Protein AF-A0AAD6K4D1-F1 (afdb_monomer_lite)

Organism: NCBI:txid889485

pLDDT: mean 75.03, std 28.06, range [21.56, 98.5]

Radius of gyration: 18.81 Å; chains: 1; bounding box: 53×39×43 Å

InterPro domains:
  IPR026057 Trichome birefringence-like, C-terminal domain [PF13839] (59-188)
  IPR029962 Trichome birefringence-like family [PTHR32285] (61-186)

Foldseek 3Di:
DDDDPDDPPPPPPDDDDDDDDDDDDDDDQDDDPDPGDPDPCPPVNDPVVVVVVSVVVVVVLVVLLVVLLVVLVVCLVPDDLVVDAAEDEADQDFFQACVQQPPRVDGLPPDAAFADDQATNNGFDPSRVSVVVSCVVRPDDYHYLHCGRVNSRPSNFACQPVDPDPGGGRRDGDPVGDVVVSVVSVVVVVVD

Secondary structure (DSSP, 8-state):
------SS-TTS--S-------------S--TTS---PPPPPTT--HHHHHHHHHHHHHHHHHHHHHHHHHHHHHHHH--TTT--EEEE------S-GGGGT-TT--STT--SPPSSS--TT-S-HHHHHHHHHHHH-SS-EEEE--HHHHHT-TTSS-BTTSSSSS-B-SS--SSSHHHHHHHHHHHHHH-

Sequence (192 aa):
MQSMKYLQNLFQVANNYCVAELREWTCSSSIPGTGGFTPDNPKDGTTSGMEQHCTKIWTDYMHSTKGLTTWGRWVDQNIDPSKTKVFFQGISPTHYQGKDWNQPKKSCSGEAVPLSGSTYPAGAPPAAAVVNQVLSSIKKPVYLLDITTLSQLRKDAHPSTYSDASGTDCSHWCLPGLPDTWNQLLYAALIM

Structure (mmCIF, N/CA/C/O backbone):
data_AF-A0AAD6K4D1-F1
#
_entry.id   AF-A0AAD6K4D1-F1
#
loop_
_atom_site.group_PDB
_atom_site.id
_atom_site.type_symbol
_atom_site.label_atom_id
_atom_site.label_alt_id
_atom_site.label_comp_id
_atom_site.label_asym_id
_atom_site.label_entity_id
_atom_site.label_seq_id
_atom_site.pdbx_PDB_ins_code
_atom_site.Cartn_x
_atom_site.Cartn_y
_atom_site.Cartn_z
_atom_site.occupancy
_atom_site.B_iso_or_equiv
_atom_site.auth_seq_id
_atom_site.auth_comp_id
_atom_site.auth_asym_id
_atom_site.auth_atom_id
_atom_site.pdbx_PDB_model_num
ATOM 1 N N . MET A 1 1 ? -22.111 10.141 -16.744 1.00 28.47 1 MET A N 1
ATOM 2 C CA . MET A 1 1 ? -21.850 9.207 -15.626 1.00 28.47 1 MET A CA 1
ATOM 3 C C . MET A 1 1 ? -20.457 9.504 -15.109 1.00 28.47 1 MET A C 1
ATOM 5 O O . MET A 1 1 ? -19.489 9.179 -15.776 1.00 28.47 1 MET A O 1
ATOM 9 N N . GLN A 1 2 ? -20.360 10.257 -14.018 1.00 26.62 2 GLN A N 1
ATOM 10 C CA . GLN A 1 2 ? -19.113 10.858 -13.553 1.00 26.62 2 GLN A CA 1
ATOM 11 C C . GLN A 1 2 ? -19.158 10.868 -12.025 1.00 26.62 2 GLN A C 1
ATOM 13 O O . GLN A 1 2 ? -19.612 11.831 -11.424 1.00 26.62 2 GLN A O 1
ATOM 18 N N . SER A 1 3 ? -18.789 9.754 -11.395 1.00 22.50 3 SER A N 1
ATOM 19 C CA . SER A 1 3 ? -18.676 9.671 -9.935 1.00 22.50 3 SER A CA 1
ATOM 20 C C . SER A 1 3 ? -17.949 8.391 -9.527 1.00 22.50 3 SER A C 1
ATOM 22 O O . SER A 1 3 ? -18.576 7.351 -9.371 1.00 22.50 3 SER A O 1
ATOM 24 N N . MET A 1 4 ? -16.624 8.477 -9.403 1.00 22.97 4 MET A N 1
ATOM 25 C CA . MET A 1 4 ? -15.778 7.708 -8.473 1.00 22.97 4 MET A CA 1
ATOM 26 C C . MET A 1 4 ? -14.330 8.201 -8.652 1.00 22.97 4 MET A C 1
ATOM 28 O O . MET A 1 4 ? -13.481 7.532 -9.223 1.00 22.97 4 MET A O 1
ATOM 32 N N . LYS A 1 5 ? -14.067 9.446 -8.227 1.00 26.30 5 LYS A N 1
ATOM 33 C CA . LYS A 1 5 ? -12.713 10.039 -8.146 1.00 26.30 5 LYS A CA 1
ATOM 34 C C . LYS A 1 5 ? -12.172 10.100 -6.708 1.00 26.30 5 LYS A C 1
ATOM 36 O O . LYS A 1 5 ? -11.189 10.779 -6.450 1.00 26.30 5 LYS A O 1
ATOM 41 N N . TYR A 1 6 ? -12.787 9.405 -5.757 1.00 27.20 6 TYR A N 1
ATOM 42 C CA . TYR A 1 6 ? -12.405 9.497 -4.350 1.00 27.20 6 TYR A CA 1
ATOM 43 C C . TYR A 1 6 ? -12.226 8.110 -3.760 1.00 27.20 6 TYR A C 1
ATOM 45 O O . TYR A 1 6 ? -13.221 7.463 -3.464 1.00 27.20 6 TYR A O 1
ATOM 53 N N . LEU A 1 7 ? -10.964 7.683 -3.633 1.00 26.39 7 LEU A N 1
ATOM 54 C CA . LEU A 1 7 ? -10.435 6.810 -2.567 1.00 26.39 7 LEU A CA 1
ATOM 55 C C . LEU A 1 7 ? -8.914 6.557 -2.736 1.00 26.39 7 LEU A C 1
ATOM 57 O O . LEU A 1 7 ? -8.425 5.462 -2.502 1.00 26.39 7 LEU A O 1
ATOM 61 N N . GLN A 1 8 ? -8.136 7.578 -3.125 1.00 26.61 8 GLN A N 1
ATOM 62 C CA . GLN A 1 8 ? -6.659 7.539 -3.056 1.00 26.61 8 GLN A CA 1
ATOM 63 C C . GLN A 1 8 ? -6.053 8.582 -2.094 1.00 26.61 8 GLN A C 1
ATOM 65 O O . GLN A 1 8 ? -4.844 8.611 -1.908 1.00 26.61 8 GLN A O 1
ATOM 70 N N . ASN A 1 9 ? -6.876 9.375 -1.392 1.00 25.00 9 ASN A N 1
ATOM 71 C CA . ASN A 1 9 ? -6.413 10.506 -0.567 1.00 25.00 9 ASN A CA 1
ATOM 72 C C . ASN A 1 9 ? -6.548 10.324 0.957 1.00 25.00 9 ASN A C 1
ATOM 74 O O . ASN A 1 9 ? -6.591 11.313 1.683 1.00 25.00 9 ASN A O 1
ATOM 78 N N . LEU A 1 10 ? -6.585 9.100 1.495 1.00 27.72 10 LEU A N 1
ATOM 79 C CA . LEU A 1 10 ? -6.705 8.923 2.956 1.00 27.72 10 LEU A CA 1
ATOM 80 C C . LEU A 1 10 ? -5.414 9.176 3.762 1.00 27.72 10 LEU A C 1
ATOM 82 O O . LEU A 1 10 ? -5.440 9.081 4.983 1.00 27.72 10 LEU A O 1
ATOM 86 N N . PHE A 1 11 ? -4.331 9.619 3.117 1.00 26.44 11 PHE A N 1
ATOM 87 C CA . PHE A 1 11 ? -3.218 10.314 3.779 1.00 26.44 11 PHE A CA 1
ATOM 88 C C . PHE A 1 11 ? -2.796 11.566 3.003 1.00 26.44 11 PHE A C 1
ATOM 90 O O . PHE A 1 11 ? -1.615 11.837 2.801 1.00 26.44 11 PHE A O 1
ATOM 97 N N . GLN A 1 12 ? -3.763 12.383 2.584 1.00 22.53 12 GLN A N 1
ATOM 98 C CA . GLN A 1 12 ? -3.455 13.794 2.396 1.00 22.53 12 GLN A CA 1
ATOM 99 C C . GLN A 1 12 ? -3.344 14.398 3.796 1.00 22.53 12 GLN A C 1
ATOM 101 O O . GLN A 1 12 ? -4.339 14.527 4.507 1.00 22.53 12 GLN A O 1
ATOM 106 N N . VAL A 1 13 ? -2.099 14.642 4.207 1.00 27.45 13 VAL A N 1
ATOM 107 C CA . VAL A 1 13 ? -1.687 15.411 5.385 1.00 27.45 13 VAL A CA 1
ATOM 108 C C . VAL A 1 13 ? -2.776 16.412 5.757 1.00 27.45 13 VAL A C 1
ATOM 110 O O . VAL A 1 13 ? -3.058 17.345 5.006 1.00 27.45 13 VAL A O 1
ATOM 113 N N . ALA A 1 14 ? -3.419 16.172 6.901 1.00 23.28 14 ALA A N 1
ATOM 114 C CA . ALA A 1 14 ? -4.337 17.123 7.495 1.00 23.28 14 ALA A CA 1
ATOM 115 C C . ALA A 1 14 ? -3.641 18.489 7.551 1.00 23.28 14 ALA A C 1
ATOM 117 O O . ALA A 1 14 ? -2.532 18.613 8.073 1.00 23.28 14 ALA A O 1
ATOM 118 N N . ASN A 1 15 ? -4.289 19.472 6.933 1.00 25.55 15 ASN A N 1
ATOM 119 C CA . ASN A 1 15 ? -3.831 20.840 6.764 1.00 25.55 15 ASN A CA 1
ATOM 120 C C . ASN A 1 15 ? -3.090 21.410 7.988 1.00 25.55 15 ASN A C 1
ATOM 122 O O . ASN A 1 15 ? -3.619 21.443 9.096 1.00 25.55 15 ASN A O 1
ATOM 126 N N . ASN A 1 16 ? -1.912 21.965 7.696 1.00 27.44 16 ASN A N 1
ATOM 127 C CA . ASN A 1 16 ? -1.361 23.198 8.258 1.00 27.44 16 ASN A CA 1
ATOM 128 C C . ASN A 1 16 ? -1.251 23.321 9.781 1.00 27.44 16 ASN A C 1
ATOM 130 O O . ASN A 1 16 ? -1.962 24.142 10.331 1.00 27.44 16 ASN A O 1
ATOM 134 N N . TYR A 1 17 ? -0.271 22.664 10.417 1.00 22.41 17 TYR A N 1
ATOM 135 C CA . TYR A 1 17 ? 0.493 23.251 11.538 1.00 22.41 17 TYR A CA 1
ATOM 136 C C . TYR A 1 17 ? 1.891 22.606 11.630 1.00 22.41 17 TYR A C 1
ATOM 138 O O . TYR A 1 17 ? 2.093 21.601 12.310 1.00 22.41 17 TYR A O 1
ATOM 146 N N . CYS A 1 18 ? 2.878 23.19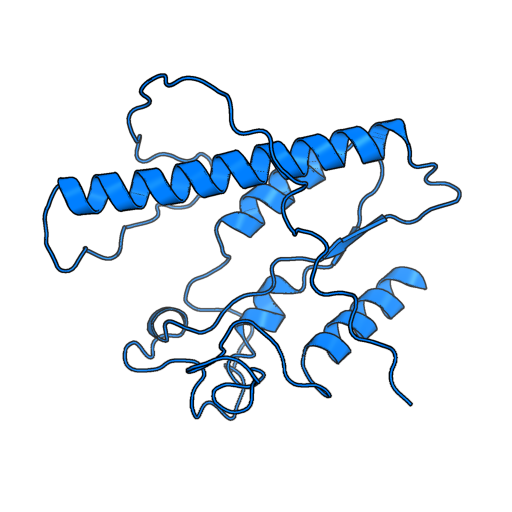3 10.945 1.00 21.56 18 CYS A N 1
ATOM 147 C CA . CYS A 1 18 ? 4.294 22.972 11.243 1.00 21.56 18 CYS A CA 1
ATOM 148 C C . CYS A 1 18 ? 4.702 23.895 12.391 1.00 21.56 18 CYS A C 1
ATOM 150 O O . CYS A 1 18 ? 4.937 25.069 12.137 1.00 21.56 18 CYS A O 1
ATOM 152 N N . VAL A 1 19 ? 4.831 23.376 13.615 1.00 24.14 19 VAL A N 1
ATOM 153 C CA . VAL A 1 19 ? 5.788 23.903 14.604 1.00 24.14 19 VAL A CA 1
ATOM 154 C C . VAL A 1 19 ? 6.231 22.755 15.515 1.00 24.14 19 VAL A C 1
ATOM 156 O O . VAL A 1 19 ? 5.431 22.217 16.278 1.00 24.14 19 VAL A O 1
ATOM 159 N N . ALA A 1 20 ? 7.505 22.377 15.441 1.00 22.73 20 ALA A N 1
ATOM 160 C CA . ALA A 1 20 ? 8.238 21.790 16.560 1.00 22.73 20 ALA A CA 1
ATOM 161 C C . ALA A 1 20 ? 9.737 22.030 16.332 1.00 22.73 20 ALA A C 1
ATOM 163 O O . ALA A 1 20 ? 10.296 21.584 15.331 1.00 22.73 20 ALA A O 1
ATOM 164 N N . GLU A 1 21 ? 10.332 22.797 17.244 1.00 23.91 21 GLU A N 1
ATOM 165 C CA . GLU A 1 21 ? 11.735 23.204 17.286 1.00 23.91 21 GLU A CA 1
ATOM 166 C C . GLU A 1 21 ? 12.723 22.031 17.284 1.00 23.91 21 GLU A C 1
ATOM 168 O O . GLU A 1 21 ? 12.472 20.946 17.812 1.00 23.91 21 GLU A O 1
ATOM 173 N N . LEU A 1 22 ? 13.884 22.327 16.703 1.00 27.34 22 LEU A N 1
ATOM 174 C CA . LEU A 1 22 ? 15.073 21.498 16.568 1.00 27.34 22 LEU A CA 1
ATOM 175 C C . LEU A 1 22 ? 15.597 20.992 17.922 1.00 27.34 22 LEU A C 1
ATOM 177 O O . LEU A 1 22 ? 15.857 21.778 18.832 1.00 27.34 22 LEU A O 1
ATOM 181 N N . ARG A 1 23 ? 15.899 19.693 18.002 1.00 26.42 23 ARG A N 1
ATOM 182 C CA . ARG A 1 23 ? 17.070 19.205 18.744 1.00 26.42 23 ARG A CA 1
ATOM 183 C C . ARG A 1 23 ? 17.814 18.205 17.872 1.00 26.42 23 ARG A C 1
ATOM 185 O O . ARG A 1 23 ? 17.196 17.333 17.270 1.00 26.42 23 ARG A O 1
ATOM 192 N N . GLU A 1 24 ? 19.120 18.403 17.777 1.00 24.09 24 GLU A N 1
ATOM 193 C CA . GLU A 1 24 ? 20.071 17.588 17.028 1.00 24.09 24 GLU A CA 1
ATOM 194 C C . GLU A 1 24 ? 20.023 16.131 17.512 1.00 24.09 24 GLU A C 1
ATOM 196 O O . GLU A 1 24 ? 20.176 15.863 18.704 1.00 24.09 24 GLU A O 1
ATOM 201 N N . TRP A 1 25 ? 19.817 15.187 16.592 1.00 31.72 25 TRP A N 1
ATOM 202 C CA . TRP A 1 25 ? 19.999 13.756 16.839 1.00 31.72 25 TRP A CA 1
ATOM 203 C C . TRP A 1 25 ? 20.979 13.215 15.802 1.00 31.72 25 TRP A C 1
ATOM 205 O O . TRP A 1 25 ? 20.778 13.380 14.600 1.00 31.72 25 TRP A O 1
ATOM 215 N N . THR A 1 26 ? 22.054 12.582 16.267 1.00 24.33 26 THR A N 1
ATOM 216 C CA . THR A 1 26 ? 23.031 11.912 15.408 1.00 24.33 26 THR A CA 1
ATOM 217 C C . THR A 1 26 ? 22.437 10.618 14.851 1.00 24.33 26 THR A C 1
ATOM 219 O O . THR A 1 26 ? 21.775 9.852 15.553 1.00 24.33 26 THR A O 1
ATOM 222 N N . CYS A 1 27 ? 22.663 10.370 13.560 1.00 33.00 27 CYS A N 1
ATOM 223 C CA . CYS A 1 27 ? 22.236 9.146 12.895 1.00 33.00 27 CYS A CA 1
ATOM 224 C C . CYS A 1 27 ? 23.090 7.972 13.405 1.00 33.00 27 CYS A C 1
ATOM 226 O O . CYS A 1 27 ? 24.249 7.828 13.023 1.00 33.00 27 CYS A O 1
ATOM 228 N N . SER A 1 28 ? 22.542 7.155 14.306 1.00 31.91 28 SER A N 1
ATOM 229 C CA . SER A 1 28 ? 23.147 5.877 14.691 1.00 31.91 28 SER A CA 1
ATOM 230 C C . SER A 1 28 ? 22.690 4.792 13.718 1.00 31.91 28 SER A C 1
ATOM 232 O O . SER A 1 28 ? 21.503 4.685 13.412 1.00 31.91 28 SER A O 1
ATOM 234 N N . SER A 1 29 ? 23.625 3.959 13.264 1.00 31.62 29 SER A N 1
ATOM 235 C CA . SER A 1 29 ? 23.470 2.844 12.313 1.00 31.62 29 SER A CA 1
ATOM 236 C C . SER A 1 29 ? 22.597 1.676 12.810 1.00 31.62 29 SER A C 1
ATOM 238 O O . SER A 1 29 ? 22.707 0.553 12.325 1.00 31.62 29 SER A O 1
ATOM 240 N N . SER A 1 30 ? 21.725 1.912 13.786 1.00 30.98 30 SER A N 1
ATOM 241 C CA . SER A 1 30 ? 20.937 0.880 14.452 1.00 30.98 30 SER A CA 1
ATOM 242 C C . SER A 1 30 ? 19.500 1.350 14.675 1.00 30.98 30 SER A C 1
ATOM 244 O O . SER A 1 30 ? 19.123 1.789 15.758 1.00 30.98 30 SER A O 1
ATOM 246 N N . ILE A 1 31 ? 18.667 1.222 13.637 1.00 39.16 31 ILE A N 1
ATOM 247 C CA . ILE A 1 31 ? 17.217 1.119 13.835 1.00 39.16 31 ILE A CA 1
ATOM 248 C C . ILE A 1 31 ? 16.962 -0.291 14.402 1.00 39.16 31 ILE A C 1
ATOM 250 O O . ILE A 1 31 ? 17.312 -1.275 13.741 1.00 39.16 31 ILE A O 1
ATOM 254 N N . PRO A 1 32 ? 16.395 -0.442 15.613 1.00 30.12 32 PRO A N 1
ATOM 255 C CA . PRO A 1 32 ? 16.120 -1.761 16.172 1.00 30.12 32 PRO A CA 1
ATOM 256 C C . PRO A 1 32 ? 15.124 -2.510 15.275 1.00 30.12 32 PRO A C 1
ATOM 258 O O . PRO A 1 32 ? 14.004 -2.050 15.074 1.00 30.12 32 PRO A O 1
ATOM 261 N N . GLY A 1 33 ? 15.530 -3.661 14.731 1.00 39.66 33 GLY A N 1
ATOM 262 C CA . GLY A 1 33 ? 14.655 -4.556 13.962 1.00 39.66 33 GLY A CA 1
ATOM 263 C C . GLY A 1 33 ? 14.786 -4.490 12.436 1.00 39.66 33 GLY A C 1
ATOM 264 O O . GLY A 1 33 ? 14.209 -5.336 11.758 1.00 39.66 33 GLY A O 1
ATOM 265 N N . THR A 1 34 ? 15.576 -3.570 11.876 1.00 37.69 34 THR A N 1
ATOM 266 C CA . THR A 1 34 ? 15.949 -3.631 10.454 1.00 37.69 34 THR A CA 1
ATOM 267 C C . THR A 1 34 ? 17.302 -4.321 10.336 1.00 37.69 34 THR A C 1
ATOM 269 O O . THR A 1 34 ? 18.312 -3.764 10.770 1.00 37.69 34 THR A O 1
ATOM 272 N N . GLY A 1 35 ? 17.342 -5.533 9.769 1.00 32.53 35 GLY A N 1
ATOM 273 C CA . GLY A 1 35 ? 18.597 -6.105 9.274 1.00 32.53 35 GLY A CA 1
ATOM 274 C C . GLY A 1 35 ? 19.312 -5.044 8.436 1.00 32.53 35 GLY A C 1
ATOM 275 O O . GLY A 1 35 ? 18.660 -4.369 7.644 1.00 32.53 35 GLY A O 1
ATOM 276 N N . GLY A 1 36 ? 20.596 -4.823 8.728 1.00 28.53 36 GLY A N 1
ATOM 277 C CA . GLY A 1 36 ? 21.341 -3.626 8.339 1.00 28.53 36 GLY A CA 1
ATOM 278 C C . GLY A 1 36 ? 21.020 -3.132 6.930 1.00 28.53 36 GLY A C 1
ATOM 279 O O . GLY A 1 36 ? 21.320 -3.804 5.947 1.00 28.53 36 GLY A O 1
ATOM 280 N N . PHE A 1 37 ? 20.435 -1.937 6.844 1.00 36.53 37 PHE A N 1
ATOM 281 C CA . PHE A 1 37 ? 20.397 -1.182 5.601 1.00 36.53 37 PHE A CA 1
ATOM 282 C C . PHE A 1 37 ? 21.836 -0.786 5.274 1.00 36.53 37 PHE A C 1
ATOM 284 O O . PHE A 1 37 ? 22.363 0.174 5.832 1.00 36.53 37 PHE A O 1
ATOM 291 N N . THR A 1 38 ? 22.498 -1.540 4.399 1.00 31.88 38 THR A N 1
ATOM 292 C CA . THR A 1 38 ? 23.686 -1.041 3.707 1.00 31.88 38 THR A CA 1
ATOM 293 C C . THR A 1 38 ? 23.212 0.034 2.733 1.00 31.88 38 THR A C 1
ATOM 295 O O . THR A 1 38 ? 22.423 -0.292 1.841 1.00 31.88 38 THR A O 1
ATOM 298 N N . PRO A 1 39 ? 23.621 1.304 2.885 1.00 38.78 39 PRO A N 1
ATOM 299 C CA . PRO A 1 39 ? 23.268 2.328 1.918 1.00 38.78 39 PRO A CA 1
ATOM 300 C C . PRO A 1 39 ? 23.850 1.942 0.556 1.00 38.78 39 PRO A C 1
ATOM 302 O O . PRO A 1 39 ? 25.040 1.631 0.460 1.00 38.78 39 PRO A O 1
ATOM 305 N N . ASP A 1 40 ? 23.032 1.984 -0.497 1.00 42.47 40 ASP A N 1
ATOM 306 C CA . ASP A 1 40 ? 23.556 2.121 -1.854 1.00 42.47 40 ASP A CA 1
ATOM 307 C C . ASP A 1 40 ? 24.506 3.321 -1.847 1.00 42.47 40 ASP A C 1
ATOM 309 O O . ASP A 1 40 ? 24.101 4.433 -1.497 1.00 42.47 40 ASP A O 1
ATOM 313 N N . ASN A 1 41 ? 25.769 3.082 -2.192 1.00 37.16 41 ASN A N 1
ATOM 314 C CA . ASN A 1 41 ? 26.814 4.096 -2.179 1.00 37.16 41 ASN A CA 1
ATOM 315 C C . ASN A 1 41 ? 26.351 5.308 -3.022 1.00 37.16 41 ASN A C 1
ATOM 317 O O . ASN A 1 41 ? 26.104 5.139 -4.225 1.00 37.16 41 ASN A O 1
ATOM 321 N N . PRO A 1 42 ? 26.175 6.510 -2.436 1.00 41.84 42 PRO A N 1
ATOM 322 C CA . PRO A 1 42 ? 25.768 7.687 -3.191 1.00 41.84 42 PRO A CA 1
ATOM 323 C C . PRO A 1 42 ? 26.795 7.967 -4.287 1.00 41.84 42 PRO A C 1
ATOM 325 O O . PRO A 1 42 ? 28.000 7.863 -4.060 1.00 41.84 42 PRO A O 1
ATOM 328 N N . LYS A 1 43 ? 26.334 8.353 -5.481 1.00 44.62 43 LYS A N 1
ATOM 329 C CA . LYS A 1 43 ? 27.206 8.642 -6.635 1.00 44.62 43 LYS A CA 1
ATOM 330 C C . LYS A 1 43 ? 28.212 9.783 -6.395 1.00 44.62 43 LYS A C 1
ATOM 332 O O . LYS A 1 43 ? 29.062 9.995 -7.254 1.00 44.62 43 LYS A O 1
ATOM 337 N N . ASP A 1 44 ? 28.119 10.503 -5.276 1.00 43.47 44 ASP A N 1
ATOM 338 C CA . ASP A 1 44 ? 29.017 11.603 -4.917 1.00 43.47 44 ASP A CA 1
ATOM 339 C C . ASP A 1 44 ? 30.086 11.248 -3.865 1.00 43.47 44 ASP A C 1
ATOM 341 O O . ASP A 1 44 ? 31.045 12.001 -3.725 1.00 43.47 44 ASP A O 1
ATOM 345 N N . GLY A 1 45 ? 29.983 10.113 -3.158 1.00 41.62 45 GLY A N 1
ATOM 346 C CA . GLY A 1 45 ? 30.960 9.705 -2.137 1.00 41.62 45 GLY A CA 1
ATOM 347 C C . GLY A 1 45 ? 31.194 10.721 -1.005 1.00 41.62 45 GLY A C 1
ATOM 348 O O . GLY A 1 45 ? 32.188 10.603 -0.288 1.00 41.62 45 GLY A O 1
ATOM 349 N N . THR A 1 46 ? 30.320 11.720 -0.834 1.00 43.75 46 THR A N 1
ATOM 350 C CA . THR A 1 46 ? 30.489 12.782 0.166 1.00 43.75 46 THR A CA 1
ATOM 351 C C . THR A 1 46 ? 29.689 12.487 1.432 1.00 43.75 46 THR A C 1
ATOM 353 O O . THR A 1 46 ? 28.535 12.058 1.386 1.00 43.75 46 THR A O 1
ATOM 356 N N . THR A 1 47 ? 30.284 12.760 2.596 1.00 49.31 47 THR A N 1
ATOM 357 C CA . THR A 1 47 ? 29.619 12.644 3.906 1.00 49.31 47 THR A CA 1
ATOM 358 C C . THR A 1 47 ? 28.343 13.488 3.983 1.00 49.31 47 THR A C 1
ATOM 360 O O . THR A 1 47 ? 27.355 13.047 4.564 1.00 49.31 47 THR A O 1
ATOM 363 N N . SER A 1 48 ? 28.305 14.633 3.293 1.00 49.84 48 SER A N 1
ATOM 364 C CA . SER A 1 48 ? 27.131 15.508 3.210 1.00 49.84 48 SER A CA 1
ATOM 365 C C . SER A 1 48 ? 25.942 14.885 2.469 1.00 49.84 48 SER A C 1
ATOM 367 O O . SER A 1 48 ? 24.801 15.084 2.881 1.00 49.84 48 SER A O 1
ATOM 369 N N . GLY A 1 49 ? 26.175 14.114 1.399 1.00 43.88 49 GLY A N 1
ATOM 370 C CA . GLY A 1 49 ? 25.102 13.422 0.671 1.00 43.88 49 GLY A CA 1
ATOM 371 C C . GLY A 1 49 ? 24.480 12.290 1.495 1.00 43.88 49 GLY A C 1
ATOM 372 O O . GLY A 1 49 ? 23.258 12.112 1.517 1.00 43.88 49 GLY A O 1
ATOM 373 N N . MET A 1 50 ? 25.314 11.570 2.251 1.00 40.50 50 MET A N 1
ATOM 374 C CA . MET A 1 50 ? 24.864 10.515 3.161 1.00 40.50 50 MET A CA 1
ATOM 375 C C . MET A 1 50 ? 24.051 11.079 4.342 1.00 40.50 50 MET A C 1
ATOM 377 O O . MET A 1 50 ? 22.983 10.555 4.659 1.00 40.50 50 MET A O 1
ATOM 381 N N . GLU A 1 51 ? 24.495 12.186 4.944 1.00 39.44 51 GLU A N 1
ATOM 382 C CA . GLU A 1 51 ? 23.777 12.881 6.025 1.00 39.44 51 GLU A CA 1
ATOM 383 C C . GLU A 1 51 ? 22.402 13.409 5.580 1.00 39.44 51 GLU A C 1
ATOM 385 O O . GLU A 1 51 ? 21.411 13.253 6.302 1.00 39.44 51 GLU A O 1
ATOM 390 N N . GLN A 1 52 ? 22.298 13.968 4.370 1.00 43.78 52 GLN A N 1
ATOM 391 C CA . GLN A 1 52 ? 21.028 14.458 3.817 1.00 43.78 52 GLN A CA 1
ATOM 392 C C . GLN A 1 52 ? 20.018 13.328 3.576 1.00 43.78 52 GLN A C 1
ATOM 394 O O . GLN A 1 52 ? 18.838 13.465 3.913 1.00 43.78 52 GLN A O 1
ATOM 399 N N . HIS A 1 53 ? 20.467 12.194 3.030 1.00 48.88 53 HIS A N 1
ATOM 400 C CA . HIS A 1 53 ? 19.598 11.045 2.773 1.00 48.88 53 HIS A CA 1
ATOM 401 C C . HIS A 1 53 ? 19.071 10.426 4.076 1.00 48.88 53 HIS A C 1
ATOM 403 O O . HIS A 1 53 ? 17.867 10.186 4.205 1.00 48.88 53 HIS A O 1
ATOM 409 N N . CYS A 1 54 ? 19.944 10.251 5.072 1.00 48.94 54 CYS A N 1
ATOM 410 C CA . CYS A 1 54 ? 19.559 9.785 6.403 1.00 48.94 54 CYS A CA 1
ATOM 411 C C . CYS A 1 54 ? 18.576 10.739 7.092 1.00 48.94 54 CYS A C 1
ATOM 413 O O . CYS A 1 54 ? 17.589 10.286 7.670 1.00 48.94 54 CYS A O 1
ATOM 415 N N . THR A 1 55 ? 18.798 12.052 6.982 1.00 49.16 55 THR A N 1
ATOM 416 C CA . THR A 1 55 ? 17.888 13.064 7.540 1.00 49.16 55 THR A CA 1
ATOM 417 C C . THR A 1 55 ? 16.503 12.955 6.909 1.00 49.16 55 THR A C 1
ATOM 419 O O . THR A 1 55 ? 15.511 12.905 7.629 1.00 49.16 55 THR A O 1
ATOM 422 N N . LYS A 1 56 ? 16.416 12.817 5.579 1.00 57.25 56 LYS A N 1
ATOM 423 C CA . LYS A 1 56 ? 15.132 12.659 4.883 1.00 57.25 56 LYS A CA 1
ATOM 424 C C . LYS A 1 56 ? 14.384 11.397 5.325 1.00 57.25 56 LYS A C 1
ATOM 426 O O . LYS A 1 56 ? 13.206 11.483 5.658 1.00 57.25 56 LYS A O 1
ATOM 431 N N . ILE A 1 57 ? 15.058 10.244 5.355 1.00 60.31 57 ILE A N 1
ATOM 432 C CA . ILE A 1 57 ? 14.453 8.973 5.791 1.00 60.31 57 ILE A CA 1
ATOM 433 C C . ILE A 1 57 ? 13.943 9.088 7.229 1.00 60.31 57 ILE A C 1
ATOM 435 O O . ILE A 1 57 ? 12.827 8.664 7.528 1.00 60.31 57 ILE A O 1
ATOM 439 N N . TRP A 1 58 ? 14.740 9.684 8.116 1.00 54.69 58 TRP A N 1
ATOM 440 C CA . TRP A 1 58 ? 14.373 9.867 9.514 1.00 54.69 58 TRP A CA 1
ATOM 441 C C . TRP A 1 58 ? 13.177 10.810 9.674 1.00 54.69 58 TRP A C 1
ATOM 443 O O . TRP A 1 58 ? 12.230 10.498 10.392 1.00 54.69 58 TRP A O 1
ATOM 453 N N . THR A 1 59 ? 13.165 11.930 8.955 1.00 55.19 59 THR A N 1
ATOM 454 C CA . THR A 1 59 ? 12.043 12.870 8.939 1.00 55.19 59 THR A CA 1
ATOM 455 C C . THR A 1 59 ? 10.760 12.205 8.426 1.00 55.19 59 THR A C 1
ATOM 457 O O . THR A 1 59 ? 9.718 12.314 9.074 1.00 55.19 59 THR A O 1
ATOM 460 N N . ASP A 1 60 ? 10.831 11.448 7.329 1.00 64.56 60 ASP A N 1
ATOM 461 C CA . ASP A 1 60 ? 9.686 10.718 6.765 1.00 64.56 60 ASP A CA 1
ATOM 462 C C . ASP A 1 60 ? 9.162 9.645 7.740 1.00 64.56 60 ASP A C 1
ATOM 464 O O . ASP A 1 60 ? 7.948 9.515 7.945 1.00 64.56 60 ASP A O 1
ATOM 468 N N . TYR A 1 61 ? 10.068 8.922 8.406 1.00 69.94 61 TYR A N 1
ATOM 469 C CA . TYR A 1 61 ? 9.743 7.950 9.450 1.00 69.94 61 TYR A CA 1
ATOM 470 C C . TYR A 1 61 ? 9.032 8.606 10.640 1.00 69.94 61 TYR A C 1
ATOM 472 O O . TYR A 1 61 ? 7.975 8.138 11.075 1.00 69.94 61 TYR A O 1
ATOM 480 N N . MET A 1 62 ? 9.578 9.710 11.157 1.00 59.22 62 MET A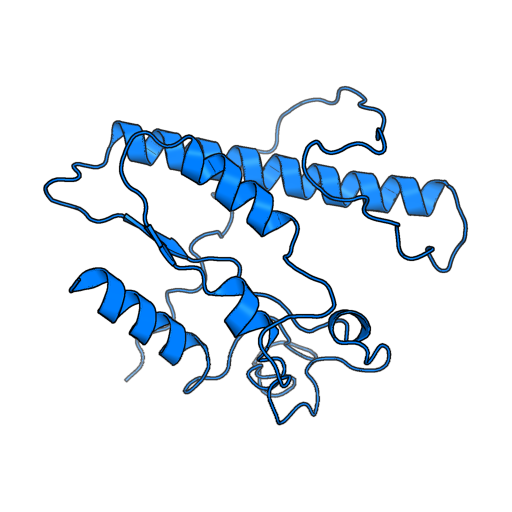 N 1
ATOM 481 C CA . MET A 1 62 ? 9.029 10.423 12.312 1.00 59.22 62 MET A CA 1
ATOM 482 C C . MET A 1 62 ? 7.653 11.021 12.013 1.00 59.22 62 MET A C 1
ATOM 484 O O . MET A 1 62 ? 6.736 10.889 12.829 1.00 59.22 62 MET A O 1
ATOM 488 N N . HIS A 1 63 ? 7.472 11.627 10.835 1.00 77.31 63 HIS A N 1
ATOM 489 C CA . HIS A 1 63 ? 6.178 12.159 10.408 1.00 77.31 63 HIS A CA 1
ATOM 490 C C . HIS A 1 63 ? 5.125 11.058 10.278 1.00 77.31 63 HIS A C 1
ATOM 492 O O . HIS A 1 63 ? 4.033 11.184 10.839 1.00 77.31 63 HIS A O 1
ATOM 498 N N . SER A 1 64 ? 5.473 9.957 9.607 1.00 78.62 64 SER A N 1
ATOM 499 C CA . SER A 1 64 ? 4.572 8.815 9.422 1.00 78.62 64 SER A CA 1
ATOM 500 C C . SER A 1 64 ? 4.179 8.201 10.765 1.00 78.62 64 SER A C 1
ATOM 502 O O . SER A 1 64 ? 2.997 7.994 11.033 1.00 78.62 64 SER A O 1
ATOM 504 N N . THR A 1 65 ? 5.152 7.999 11.656 1.00 85.75 65 THR A N 1
ATOM 505 C CA . THR A 1 65 ? 4.925 7.446 12.998 1.00 85.75 65 THR A CA 1
ATOM 506 C C . THR A 1 65 ? 4.000 8.339 13.819 1.00 85.75 65 THR A C 1
ATOM 508 O O . THR A 1 65 ? 3.039 7.853 14.416 1.00 85.75 65 THR A O 1
ATOM 511 N N . LYS A 1 66 ? 4.242 9.657 13.838 1.00 86.25 66 LYS A N 1
ATOM 512 C CA . L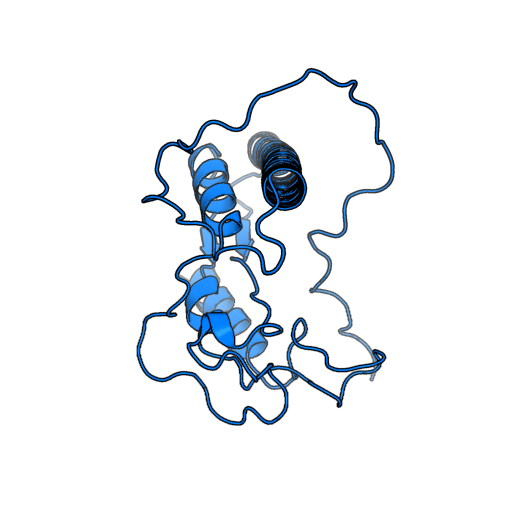YS A 1 66 ? 3.425 10.616 14.597 1.00 86.25 66 LYS A CA 1
ATOM 513 C C . LYS A 1 66 ? 1.988 10.674 14.076 1.00 86.25 66 LYS A C 1
ATOM 515 O O . LYS A 1 66 ? 1.050 10.639 14.877 1.00 86.25 66 LYS A O 1
ATOM 520 N N . GLY A 1 67 ? 1.813 10.737 12.755 1.00 86.12 67 GLY A N 1
ATOM 521 C CA . GLY A 1 67 ? 0.499 10.739 12.110 1.00 86.12 67 GLY A CA 1
ATOM 522 C C . GLY A 1 67 ? -0.282 9.460 12.404 1.00 86.12 67 GLY A C 1
ATOM 523 O O . GLY A 1 67 ? -1.388 9.521 12.943 1.00 86.12 67 GLY A O 1
ATOM 524 N N . LEU A 1 68 ? 0.329 8.300 12.150 1.00 89.69 68 LEU A N 1
ATOM 525 C CA . LEU A 1 68 ? -0.302 7.000 12.377 1.00 89.69 68 LEU A CA 1
ATOM 526 C C . LEU A 1 68 ? -0.611 6.755 13.855 1.00 89.69 68 LEU A C 1
ATOM 528 O O . LEU A 1 68 ? -1.690 6.268 14.175 1.00 89.69 68 LEU A O 1
ATOM 532 N N . THR A 1 69 ? 0.277 7.146 14.771 1.00 93.19 69 THR A N 1
ATOM 533 C CA . THR A 1 69 ? 0.023 7.021 16.217 1.00 93.19 69 THR A CA 1
ATOM 534 C C . THR A 1 69 ? -1.161 7.887 16.649 1.00 93.19 69 THR A C 1
ATOM 536 O O . THR A 1 69 ? -1.966 7.475 17.482 1.00 93.19 69 THR A O 1
ATOM 539 N N . THR A 1 70 ? -1.293 9.091 16.085 1.00 91.88 70 THR A N 1
ATOM 540 C CA . THR A 1 70 ? -2.423 9.986 16.378 1.00 91.88 70 THR A CA 1
ATOM 541 C C . THR A 1 70 ? -3.737 9.371 15.904 1.00 91.88 70 THR A C 1
ATOM 543 O O . THR A 1 70 ? -4.707 9.333 16.660 1.00 91.88 70 THR A O 1
ATOM 546 N N . TRP A 1 71 ? -3.747 8.818 14.690 1.00 94.69 71 TRP A N 1
ATOM 547 C CA . TRP A 1 71 ? -4.887 8.073 14.163 1.00 94.69 71 TRP A CA 1
ATOM 548 C C . TRP A 1 71 ? -5.215 6.832 15.009 1.00 94.69 71 TRP A C 1
ATOM 550 O O . TRP A 1 71 ? -6.373 6.626 15.362 1.00 94.69 71 TRP A O 1
ATOM 560 N N . GLY A 1 72 ? -4.211 6.058 15.430 1.00 94.50 72 GLY A N 1
ATOM 561 C CA . GLY A 1 72 ? -4.408 4.890 16.291 1.00 94.50 72 GLY A CA 1
ATOM 562 C C . GLY A 1 72 ? -5.049 5.241 17.638 1.00 94.50 72 GLY A C 1
ATOM 563 O O . GLY A 1 72 ? -5.994 4.584 18.071 1.00 94.50 72 GLY A O 1
ATOM 564 N N . ARG A 1 73 ? -4.631 6.350 18.267 1.00 95.56 73 ARG A N 1
ATOM 565 C CA . ARG A 1 73 ? -5.294 6.865 19.482 1.00 95.56 73 ARG A CA 1
ATOM 566 C C . ARG A 1 73 ? -6.742 7.267 19.223 1.00 95.56 73 ARG A C 1
ATOM 568 O O . ARG A 1 73 ? -7.600 7.021 20.067 1.00 95.56 73 ARG A O 1
ATOM 575 N N . TRP A 1 74 ? -7.021 7.879 18.071 1.00 97.19 74 TRP A N 1
ATOM 576 C CA . TRP A 1 74 ? -8.389 8.221 17.692 1.00 97.19 74 TRP A CA 1
ATOM 577 C C . TRP A 1 74 ? -9.254 6.962 17.543 1.00 97.19 74 TRP A C 1
ATOM 579 O O . TRP A 1 74 ? -10.374 6.946 18.054 1.00 97.19 74 TRP A O 1
ATOM 589 N N . VAL A 1 75 ? -8.729 5.890 16.937 1.00 93.62 75 VAL A N 1
ATOM 590 C CA . VAL A 1 75 ? -9.422 4.593 16.844 1.00 93.62 75 VAL A CA 1
ATOM 591 C C . VAL A 1 75 ? -9.778 4.084 18.244 1.00 93.62 75 VAL A C 1
ATOM 593 O O . VAL A 1 75 ? -10.955 3.849 18.549 1.00 93.62 75 VAL A O 1
ATOM 596 N N . ASP A 1 76 ? -8.790 4.021 19.137 1.00 97.69 76 ASP A N 1
ATOM 597 C CA . ASP A 1 76 ? -8.963 3.568 20.521 1.00 97.69 76 ASP A CA 1
ATOM 598 C C . ASP A 1 76 ? -9.971 4.397 21.324 1.00 97.69 76 ASP A C 1
ATOM 600 O O . ASP A 1 76 ? -10.640 3.864 22.208 1.00 97.69 76 ASP A O 1
ATOM 604 N N . GLN A 1 77 ? -10.153 5.673 20.997 1.00 97.56 77 GLN A N 1
ATOM 605 C CA . GLN A 1 77 ? -11.112 6.541 21.680 1.00 97.56 77 GLN A CA 1
ATOM 606 C C . GLN A 1 77 ? -12.520 6.475 21.076 1.00 97.56 77 GLN A C 1
ATOM 608 O O . GLN A 1 77 ? -13.492 6.529 21.821 1.00 97.56 77 GLN A O 1
ATOM 613 N N . ASN A 1 78 ? -12.652 6.300 19.756 1.00 95.31 78 ASN A N 1
ATOM 614 C CA . ASN A 1 78 ? -13.910 6.606 19.057 1.00 95.31 78 ASN A CA 1
ATOM 615 C C . ASN A 1 78 ? -14.621 5.399 18.430 1.00 95.31 78 ASN A C 1
ATOM 617 O O . ASN A 1 78 ? -15.813 5.475 18.153 1.00 95.31 78 ASN A O 1
ATOM 621 N N . ILE A 1 79 ? -13.927 4.281 18.201 1.00 94.38 79 ILE A N 1
ATOM 622 C CA . ILE A 1 79 ? -14.513 3.138 17.483 1.00 94.38 79 ILE A CA 1
ATOM 623 C C . ILE A 1 79 ? -15.228 2.158 18.420 1.00 94.38 79 ILE A C 1
ATOM 625 O O . ILE A 1 79 ? -14.649 1.685 19.390 1.00 94.38 79 ILE A O 1
ATOM 629 N N . ASP A 1 80 ? -16.470 1.796 18.119 1.00 93.75 80 ASP A N 1
ATOM 630 C CA . ASP A 1 80 ? -17.158 0.676 18.769 1.00 93.75 80 ASP A CA 1
ATOM 631 C C . ASP A 1 80 ? -16.936 -0.600 17.931 1.00 93.75 80 ASP A C 1
ATOM 633 O O . ASP A 1 80 ? -17.524 -0.716 16.850 1.00 93.75 80 ASP A O 1
ATOM 637 N N . PRO A 1 81 ? -16.099 -1.558 18.379 1.00 94.50 81 PRO A N 1
ATOM 638 C CA . PRO A 1 81 ? -15.777 -2.745 17.586 1.00 94.50 81 PRO A CA 1
ATOM 639 C C . PRO A 1 81 ? -16.971 -3.695 17.403 1.00 94.50 81 PRO A C 1
ATOM 641 O O . PRO A 1 81 ? -16.911 -4.572 16.548 1.00 94.50 81 PRO A O 1
ATOM 644 N N . SER A 1 82 ? -18.065 -3.520 18.158 1.00 95.69 82 SER A N 1
ATOM 645 C CA . SER A 1 82 ? -19.305 -4.281 17.942 1.00 95.69 82 SER A CA 1
ATOM 646 C C . SER A 1 82 ? -20.115 -3.788 16.735 1.00 95.69 82 SER A C 1
ATOM 648 O O . SER A 1 82 ? -20.983 -4.506 16.243 1.00 95.69 82 SER A O 1
ATOM 650 N N . LYS A 1 83 ? -19.832 -2.571 16.249 1.00 95.31 83 LYS A N 1
ATOM 651 C CA . LYS A 1 83 ? -20.557 -1.915 15.148 1.00 95.31 83 LYS A CA 1
ATOM 652 C C . LYS A 1 83 ? -19.683 -1.634 13.933 1.00 95.31 83 LYS A C 1
ATOM 654 O O . LYS A 1 83 ? -20.198 -1.573 12.821 1.00 95.31 83 LYS A O 1
ATOM 659 N N . THR A 1 84 ? -18.379 -1.464 14.139 1.00 95.00 84 THR A N 1
ATOM 660 C CA . THR A 1 84 ? -17.460 -0.997 13.101 1.00 95.00 84 THR A CA 1
ATOM 661 C C . THR A 1 84 ? -16.229 -1.894 13.019 1.00 95.00 84 THR A C 1
ATOM 663 O O . THR A 1 84 ? -15.468 -1.999 13.979 1.00 95.00 84 THR A O 1
ATOM 666 N N . LYS A 1 85 ? -15.991 -2.482 11.839 1.00 94.12 85 LYS A N 1
ATOM 667 C CA . LYS A 1 85 ? -14.707 -3.100 11.473 1.00 94.12 85 LYS A CA 1
ATOM 668 C C . LYS A 1 85 ? -13.780 -2.019 10.900 1.00 94.12 85 LYS A C 1
ATOM 670 O O . LYS A 1 85 ? -14.197 -1.259 10.027 1.00 94.12 85 LYS A O 1
ATOM 675 N N . VAL A 1 86 ? -12.537 -1.944 11.375 1.00 95.69 86 VAL A N 1
ATOM 676 C CA . VAL A 1 86 ? -11.532 -0.985 10.882 1.00 95.69 86 VAL A CA 1
ATOM 677 C C . VAL A 1 86 ? -10.482 -1.722 10.066 1.00 95.69 86 VAL A C 1
ATOM 679 O O . VAL A 1 86 ? -9.906 -2.705 10.531 1.00 95.69 86 VAL A O 1
ATOM 682 N N . PHE A 1 87 ? -10.209 -1.209 8.870 1.00 95.56 87 PHE A N 1
ATOM 683 C CA . PHE A 1 87 ? -9.184 -1.718 7.968 1.00 95.56 87 PHE A CA 1
ATOM 684 C C . PHE A 1 87 ? -8.120 -0.648 7.754 1.00 95.56 87 PHE A C 1
ATOM 686 O O . PHE A 1 87 ? -8.443 0.523 7.551 1.00 95.56 87 PHE A O 1
ATOM 693 N N . PHE A 1 88 ? -6.857 -1.056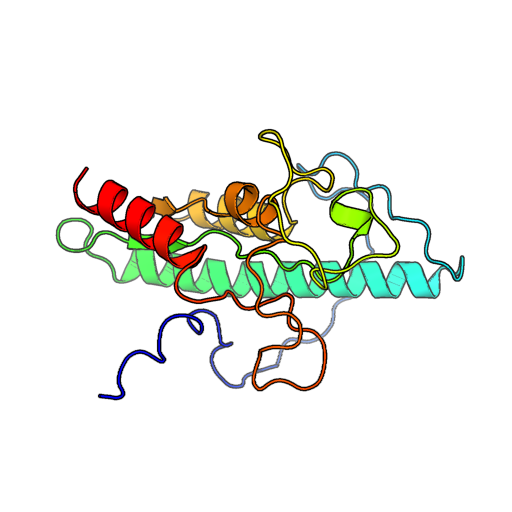 7.769 1.00 96.44 88 PHE A N 1
ATOM 694 C CA . PHE A 1 88 ? -5.742 -0.236 7.325 1.00 96.44 88 PHE A CA 1
ATOM 695 C C . PHE A 1 88 ? -5.185 -0.838 6.039 1.00 96.44 88 PHE A C 1
ATOM 697 O O . PHE A 1 88 ? -4.764 -1.993 6.030 1.00 96.44 88 PHE A O 1
ATOM 704 N N . GLN A 1 89 ? -5.202 -0.081 4.944 1.00 95.06 89 GLN A N 1
ATOM 705 C CA . GLN A 1 89 ? -4.597 -0.530 3.694 1.00 95.06 89 GLN A CA 1
ATOM 706 C C . GLN A 1 89 ? -3.072 -0.452 3.800 1.00 95.06 89 GLN A C 1
ATOM 708 O O . GLN A 1 89 ? -2.532 0.580 4.193 1.00 95.06 89 GLN A O 1
ATOM 713 N N . GLY A 1 90 ? -2.385 -1.534 3.433 1.00 91.19 90 GLY A N 1
ATOM 714 C CA . GLY A 1 90 ? -0.928 -1.579 3.353 1.00 91.19 90 GLY A CA 1
ATOM 715 C C . GLY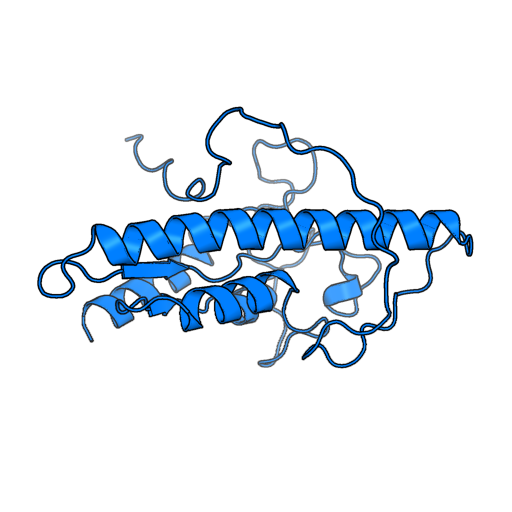 A 1 90 ? -0.337 -0.573 2.359 1.00 91.19 90 GLY A C 1
ATOM 716 O O . GLY A 1 90 ? -1.040 0.180 1.679 1.00 91.19 90 GLY A O 1
ATOM 717 N N . ILE A 1 91 ? 0.992 -0.556 2.268 1.00 93.69 91 ILE A N 1
ATOM 718 C CA . ILE A 1 91 ? 1.708 0.441 1.472 1.00 93.69 91 ILE A CA 1
ATOM 719 C C . ILE A 1 91 ? 1.483 0.176 -0.021 1.00 93.69 91 ILE A C 1
ATOM 721 O O . ILE A 1 91 ? 1.834 -0.888 -0.525 1.00 93.69 91 ILE A O 1
ATOM 725 N N . SER A 1 92 ? 0.951 1.168 -0.741 1.00 95.44 92 SER A N 1
ATOM 726 C CA . SER A 1 92 ? 0.959 1.178 -2.208 1.00 95.44 92 SER A CA 1
ATOM 727 C C . SER A 1 92 ? 2.358 1.580 -2.691 1.00 95.44 92 SER A C 1
ATOM 729 O O . SER A 1 92 ? 2.760 2.723 -2.456 1.00 95.44 92 SER A O 1
ATOM 731 N N . PRO A 1 93 ? 3.124 0.686 -3.337 1.00 94.69 93 PRO A N 1
ATOM 732 C CA . PRO A 1 93 ? 4.475 0.991 -3.788 1.00 94.69 93 PRO A CA 1
ATOM 733 C C . PRO A 1 93 ? 4.474 1.888 -5.027 1.00 94.69 93 PRO A C 1
ATOM 735 O O . PRO A 1 93 ? 3.466 2.039 -5.716 1.00 94.69 93 PRO A O 1
ATOM 738 N N . THR A 1 94 ? 5.649 2.439 -5.325 1.00 94.81 94 THR A N 1
ATOM 739 C CA . THR A 1 94 ? 5.934 3.115 -6.596 1.00 94.81 94 THR A CA 1
ATOM 740 C C . THR A 1 94 ? 7.001 2.341 -7.361 1.00 94.81 94 THR A C 1
ATOM 742 O O . THR A 1 94 ? 7.798 1.632 -6.748 1.00 94.81 94 THR A O 1
ATOM 745 N N . HIS A 1 95 ? 7.055 2.513 -8.681 1.00 96.44 95 HIS A N 1
ATOM 746 C CA . HIS A 1 95 ? 8.030 1.840 -9.548 1.00 96.44 95 HIS A CA 1
ATOM 747 C C . HIS A 1 95 ? 8.835 2.835 -10.397 1.00 96.44 95 HIS A C 1
ATOM 749 O O . HIS A 1 95 ? 8.992 2.682 -11.609 1.00 96.44 95 HIS A O 1
ATOM 755 N N . TYR A 1 96 ? 9.348 3.893 -9.767 1.00 95.00 96 TYR A N 1
ATOM 756 C CA . TYR A 1 96 ? 10.206 4.870 -10.449 1.00 95.00 96 TYR A CA 1
ATOM 757 C C . TYR A 1 96 ? 11.627 4.356 -10.693 1.00 95.00 96 TYR A C 1
ATOM 759 O O . TYR A 1 96 ? 12.251 4.741 -11.679 1.00 95.00 96 TYR A O 1
ATOM 767 N N . GLN A 1 97 ? 12.142 3.502 -9.804 1.00 95.75 97 GLN A N 1
ATOM 768 C CA . GLN A 1 97 ? 13.536 3.067 -9.813 1.00 95.75 97 GLN A CA 1
ATOM 769 C C . GLN A 1 97 ? 13.639 1.563 -10.043 1.00 95.75 97 GLN A C 1
ATOM 771 O O . GLN A 1 97 ? 13.467 0.764 -9.129 1.00 95.75 97 GLN A O 1
ATOM 776 N N . GLY A 1 98 ? 14.017 1.168 -11.257 1.00 96.00 98 GLY A N 1
ATOM 777 C CA . GLY A 1 98 ? 14.134 -0.242 -11.617 1.00 96.00 98 GLY A CA 1
ATOM 778 C C . GLY A 1 98 ? 15.195 -1.023 -10.857 1.00 96.00 98 GLY A C 1
ATOM 779 O O . GLY A 1 98 ? 15.176 -2.252 -10.872 1.00 96.00 98 GLY A O 1
ATOM 780 N N . LYS A 1 99 ? 16.098 -0.342 -10.141 1.00 96.31 99 LYS A N 1
ATOM 781 C CA . LYS A 1 99 ? 17.065 -0.995 -9.250 1.00 96.31 99 LYS A CA 1
ATOM 782 C C . LYS A 1 99 ? 16.362 -1.829 -8.173 1.00 96.31 99 LYS A C 1
ATOM 784 O O . LYS A 1 99 ? 16.875 -2.882 -7.818 1.00 96.31 99 LYS A O 1
ATOM 789 N N . ASP A 1 100 ? 15.160 -1.422 -7.763 1.00 95.44 100 ASP A N 1
ATOM 790 C CA . ASP A 1 100 ? 14.384 -2.099 -6.726 1.00 95.44 100 ASP A CA 1
ATOM 791 C C . ASP A 1 100 ? 13.902 -3.498 -7.174 1.00 95.44 100 ASP A C 1
ATOM 793 O O . ASP A 1 100 ? 13.593 -4.352 -6.343 1.00 95.44 100 ASP A O 1
ATOM 797 N N . TRP A 1 101 ? 13.893 -3.757 -8.491 1.00 96.19 101 TRP A N 1
ATOM 798 C CA . TRP A 1 101 ? 13.611 -5.061 -9.101 1.00 96.19 101 TRP A CA 1
ATOM 799 C C . TRP A 1 101 ? 14.739 -5.561 -10.024 1.00 96.19 101 TRP A C 1
ATOM 801 O O . TRP A 1 101 ? 14.491 -6.286 -10.991 1.00 96.19 101 TRP A O 1
ATOM 811 N N . ASN A 1 102 ? 15.994 -5.200 -9.729 1.00 95.81 102 ASN A N 1
ATOM 812 C CA . ASN A 1 102 ? 17.201 -5.642 -10.451 1.00 95.81 102 ASN A CA 1
ATOM 813 C C . ASN A 1 102 ? 17.288 -5.212 -11.932 1.00 95.81 102 ASN A C 1
ATOM 815 O O . ASN A 1 102 ? 17.972 -5.844 -12.737 1.00 95.81 102 ASN A O 1
ATOM 819 N N . GLN A 1 103 ? 16.628 -4.118 -12.314 1.00 96.12 103 GLN A N 1
ATOM 820 C CA . GLN A 1 103 ? 16.695 -3.519 -13.653 1.00 96.12 103 GLN A CA 1
ATOM 821 C C . GLN A 1 103 ? 17.003 -2.011 -13.563 1.00 96.12 103 GLN A C 1
ATOM 823 O O . GLN A 1 103 ? 16.166 -1.177 -13.902 1.00 96.12 103 GLN A O 1
ATOM 828 N N . PRO A 1 104 ? 18.215 -1.615 -13.133 1.00 94.69 104 PRO A N 1
ATOM 829 C CA . PRO A 1 104 ? 18.531 -0.248 -12.691 1.00 94.69 104 PRO A CA 1
ATOM 830 C C . PRO A 1 104 ? 18.351 0.859 -13.740 1.00 94.69 104 PRO A C 1
ATOM 832 O O . PRO A 1 104 ? 18.286 2.029 -13.380 1.00 94.69 104 PRO A O 1
ATOM 835 N N . LYS A 1 105 ? 18.282 0.515 -15.031 1.00 95.44 105 LYS A N 1
ATOM 836 C CA . LYS A 1 105 ? 18.081 1.472 -16.134 1.00 95.44 105 LYS A CA 1
ATOM 837 C C . LYS A 1 105 ? 16.607 1.700 -16.490 1.00 95.44 105 LYS A C 1
ATOM 839 O O . LYS A 1 105 ? 16.332 2.392 -17.465 1.00 95.44 105 LYS A O 1
ATOM 844 N N . LYS A 1 106 ? 15.678 1.082 -15.760 1.00 95.44 106 LYS A N 1
ATOM 845 C CA . LYS A 1 106 ? 14.248 1.106 -16.066 1.00 95.44 106 LYS A CA 1
ATOM 846 C C . LYS A 1 106 ? 13.426 1.850 -15.017 1.00 95.44 106 LYS A C 1
ATOM 848 O O . LYS A 1 106 ? 13.883 2.088 -13.903 1.00 95.44 106 LYS A O 1
ATOM 853 N N . SER A 1 107 ? 12.197 2.165 -15.402 1.00 95.31 107 SER A N 1
ATOM 854 C CA . SER A 1 107 ? 11.078 2.545 -14.538 1.00 95.31 107 SER A CA 1
ATOM 855 C C . SER A 1 107 ? 9.883 1.641 -14.874 1.00 95.31 107 SER A C 1
ATOM 857 O O . SER A 1 107 ? 10.051 0.658 -15.596 1.00 95.31 107 SER A O 1
ATOM 859 N N . CYS A 1 108 ? 8.674 1.973 -14.416 1.00 95.31 108 CYS A N 1
ATOM 860 C CA . CYS A 1 108 ? 7.448 1.309 -14.871 1.00 95.31 108 CYS A CA 1
ATOM 861 C C . CYS A 1 108 ? 7.170 1.481 -16.380 1.00 95.31 108 CYS A C 1
ATOM 863 O O . CYS A 1 108 ? 6.310 0.801 -16.934 1.00 95.31 108 CYS A O 1
ATOM 865 N N . SER A 1 109 ? 7.867 2.395 -17.067 1.00 95.69 109 SER A N 1
ATOM 866 C CA . SER A 1 109 ? 7.668 2.624 -18.499 1.00 95.69 109 SER A CA 1
ATOM 867 C C . SER A 1 109 ? 8.050 1.407 -19.339 1.00 95.69 109 SER A C 1
ATOM 869 O O . SER A 1 109 ? 9.174 0.910 -19.266 1.00 95.69 109 SER A O 1
ATOM 871 N N . GLY A 1 110 ? 7.102 0.944 -20.157 1.00 93.75 110 GLY A N 1
ATOM 872 C CA . GLY A 1 110 ? 7.269 -0.217 -21.032 1.00 93.75 110 GLY A CA 1
ATOM 873 C C . GLY A 1 110 ? 7.211 -1.572 -20.319 1.00 93.75 110 GLY A C 1
ATOM 874 O O . GLY A 1 110 ? 7.403 -2.601 -20.966 1.00 93.75 110 GLY A O 1
ATOM 875 N N . GLU A 1 111 ? 6.940 -1.608 -19.012 1.00 97.25 111 GLU A N 1
ATOM 876 C CA . GLU A 1 111 ? 6.740 -2.859 -18.285 1.00 97.25 111 GLU A CA 1
ATOM 877 C C . GLU A 1 111 ? 5.329 -3.396 -18.551 1.00 97.25 111 GLU A C 1
ATOM 879 O O . GLU A 1 111 ? 4.340 -2.739 -18.253 1.00 97.25 111 GLU A O 1
ATOM 884 N N . ALA A 1 112 ? 5.238 -4.595 -19.128 1.00 96.38 112 ALA A N 1
ATOM 885 C CA . ALA A 1 112 ? 3.966 -5.196 -19.551 1.00 96.38 112 ALA A CA 1
ATOM 886 C C . ALA A 1 112 ? 3.602 -6.479 -18.789 1.00 96.38 112 ALA A C 1
ATOM 888 O O . ALA A 1 112 ? 2.539 -7.054 -19.005 1.00 96.38 112 ALA A O 1
ATOM 889 N N . VAL A 1 113 ? 4.502 -6.962 -17.930 1.00 97.56 113 VAL A N 1
ATOM 890 C CA . VAL A 1 113 ? 4.308 -8.185 -17.144 1.00 97.56 113 VAL A CA 1
ATOM 891 C C . VAL A 1 113 ? 4.732 -7.974 -15.694 1.00 97.56 113 VAL A C 1
ATOM 893 O O . VAL A 1 113 ? 5.700 -7.234 -15.441 1.00 97.56 113 VAL A O 1
ATOM 896 N N . PRO A 1 114 ? 4.058 -8.638 -14.741 1.00 97.69 114 PRO A N 1
ATOM 897 C CA . PRO A 1 114 ? 4.460 -8.601 -13.347 1.00 97.69 114 PRO A CA 1
ATOM 898 C C . PRO A 1 114 ? 5.837 -9.239 -13.155 1.00 97.69 114 PRO A C 1
ATOM 900 O O . PRO A 1 114 ? 6.334 -10.001 -13.991 1.00 97.69 114 PRO A O 1
ATOM 903 N N . LEU A 1 115 ? 6.471 -8.931 -12.029 1.00 97.44 115 LEU A N 1
ATOM 904 C CA . LEU A 1 115 ? 7.636 -9.669 -11.574 1.00 97.44 115 LEU A CA 1
ATOM 905 C C . LEU A 1 115 ? 7.204 -11.091 -11.186 1.00 97.44 115 LEU A C 1
ATOM 907 O O . LEU A 1 115 ? 6.203 -11.283 -10.501 1.00 97.44 115 LEU A O 1
ATOM 911 N N . SER A 1 116 ? 7.945 -12.095 -11.652 1.00 95.69 116 SER A N 1
ATOM 912 C CA . SER A 1 116 ? 7.680 -13.494 -11.308 1.00 95.69 116 SER A CA 1
ATOM 913 C C . SER A 1 116 ? 8.151 -13.823 -9.889 1.00 95.69 116 SER A C 1
ATOM 915 O O . SER A 1 116 ? 9.132 -13.256 -9.413 1.00 95.69 116 SER A O 1
ATOM 917 N N . GLY A 1 117 ? 7.493 -14.791 -9.248 1.00 94.56 117 GLY A N 1
ATOM 918 C CA . GLY A 1 117 ? 7.800 -15.223 -7.883 1.00 94.56 117 GLY A CA 1
ATOM 919 C C . GLY A 1 117 ? 6.897 -14.576 -6.832 1.00 94.56 117 GLY A C 1
ATOM 920 O O . GLY A 1 117 ? 5.862 -14.001 -7.154 1.00 94.56 117 GLY A O 1
ATOM 921 N N . SER A 1 118 ? 7.278 -14.721 -5.564 1.00 94.62 118 SER A N 1
ATOM 922 C CA . SER A 1 118 ? 6.513 -14.244 -4.401 1.00 94.62 118 SER A CA 1
ATOM 923 C C . SER A 1 118 ? 7.264 -13.218 -3.550 1.00 94.62 118 SER A C 1
ATOM 925 O O . SER A 1 118 ? 6.740 -12.752 -2.541 1.00 94.62 118 SER A O 1
ATOM 927 N N . THR A 1 119 ? 8.489 -12.863 -3.940 1.00 95.81 119 THR A N 1
ATOM 928 C CA . THR A 1 119 ? 9.353 -11.941 -3.204 1.00 95.81 119 THR A CA 1
ATOM 929 C C . THR A 1 119 ? 9.773 -10.778 -4.089 1.00 95.81 119 THR A C 1
ATOM 931 O O . THR A 1 119 ? 9.998 -10.932 -5.290 1.00 95.81 119 THR A O 1
ATOM 934 N N . TYR A 1 120 ? 9.882 -9.597 -3.484 1.00 97.00 120 TYR A N 1
ATOM 935 C CA . TYR A 1 120 ? 10.371 -8.406 -4.165 1.00 97.00 120 TYR A CA 1
ATOM 936 C C . TYR A 1 120 ? 11.844 -8.159 -3.805 1.00 97.00 120 TYR A C 1
ATOM 938 O O . TYR A 1 120 ? 12.154 -8.159 -2.611 1.00 97.00 120 TYR A O 1
ATOM 946 N N . PRO A 1 121 ? 12.758 -7.948 -4.777 1.00 96.94 121 PRO A N 1
ATOM 947 C CA . PRO A 1 121 ? 14.196 -7.883 -4.506 1.00 96.94 121 PRO A CA 1
ATOM 948 C C . PRO A 1 121 ? 14.619 -6.814 -3.491 1.00 96.94 121 PRO A C 1
ATOM 950 O O . PRO A 1 121 ? 15.465 -7.099 -2.651 1.00 96.94 121 PRO A O 1
ATOM 953 N N . ALA A 1 122 ? 14.011 -5.623 -3.511 1.00 94.12 122 ALA A N 1
ATOM 954 C CA . ALA A 1 122 ? 14.310 -4.568 -2.534 1.00 94.12 122 ALA A CA 1
ATOM 955 C C . ALA A 1 122 ? 13.723 -4.812 -1.129 1.00 94.12 122 ALA A C 1
ATOM 957 O O . ALA A 1 122 ? 13.966 -4.027 -0.214 1.00 94.12 122 ALA A O 1
ATOM 958 N N . GLY A 1 123 ? 12.932 -5.872 -0.947 1.00 94.19 123 GLY A N 1
ATOM 959 C CA . GLY A 1 123 ? 12.229 -6.144 0.301 1.00 94.19 123 GLY A CA 1
ATOM 960 C C . GLY A 1 123 ? 11.079 -5.171 0.579 1.00 94.19 123 GLY A C 1
ATOM 961 O O . GLY A 1 123 ? 10.579 -4.473 -0.309 1.00 94.19 123 GLY A O 1
ATOM 962 N N . ALA A 1 124 ? 10.619 -5.163 1.830 1.00 89.88 124 ALA A N 1
ATOM 963 C CA . ALA A 1 124 ? 9.520 -4.311 2.264 1.00 89.88 124 ALA A CA 1
ATOM 964 C C . ALA A 1 124 ? 9.975 -2.844 2.409 1.00 89.88 124 ALA A C 1
ATOM 966 O O . ALA A 1 124 ? 11.075 -2.586 2.903 1.00 89.88 124 ALA A O 1
ATOM 967 N N . PRO A 1 125 ? 9.128 -1.865 2.046 1.00 87.62 125 PRO A N 1
ATOM 968 C CA . PRO A 1 125 ? 9.449 -0.461 2.253 1.00 87.62 125 PRO A CA 1
ATOM 969 C C . PRO A 1 125 ? 9.534 -0.143 3.759 1.00 87.62 125 PRO A C 1
ATOM 971 O O . PRO A 1 125 ? 8.728 -0.670 4.530 1.00 87.62 125 PRO A O 1
ATOM 974 N N . PRO A 1 126 ? 10.413 0.780 4.201 1.00 85.00 126 PRO A N 1
ATOM 975 C CA . PRO A 1 126 ? 10.523 1.161 5.616 1.00 85.00 126 PRO A CA 1
ATOM 976 C C . PRO A 1 126 ? 9.194 1.591 6.260 1.00 85.00 126 PRO A C 1
ATOM 978 O O . PRO A 1 126 ? 8.950 1.326 7.435 1.00 85.00 126 PRO A O 1
ATOM 981 N N . ALA A 1 127 ? 8.291 2.197 5.480 1.00 84.06 127 ALA A N 1
ATOM 982 C CA . ALA A 1 127 ? 6.957 2.583 5.938 1.00 84.06 127 ALA A CA 1
ATOM 983 C C . ALA A 1 127 ? 6.106 1.389 6.416 1.00 84.06 127 ALA A C 1
ATOM 985 O O . ALA A 1 127 ? 5.289 1.553 7.319 1.00 84.06 127 ALA A O 1
ATOM 986 N N . ALA A 1 128 ? 6.316 0.184 5.873 1.00 87.94 128 ALA A N 1
ATOM 987 C CA . ALA A 1 128 ? 5.615 -1.016 6.329 1.00 87.94 128 ALA A CA 1
ATOM 988 C C . ALA A 1 128 ? 5.985 -1.374 7.779 1.00 87.94 128 ALA A C 1
ATOM 990 O O . ALA A 1 128 ? 5.121 -1.794 8.546 1.00 87.94 128 ALA A O 1
ATOM 991 N N . ALA A 1 129 ? 7.238 -1.140 8.190 1.00 89.62 129 ALA A N 1
ATOM 992 C CA . ALA A 1 129 ? 7.660 -1.344 9.575 1.00 89.62 129 ALA A CA 1
ATOM 993 C C . ALA A 1 129 ? 6.950 -0.372 10.530 1.00 89.62 129 ALA A C 1
ATOM 995 O O . ALA A 1 129 ? 6.470 -0.795 11.580 1.00 89.62 129 ALA A O 1
ATOM 996 N N . VAL A 1 130 ? 6.804 0.900 10.135 1.00 88.44 130 VAL A N 1
ATOM 997 C CA . VAL A 1 130 ? 6.052 1.905 10.909 1.00 88.44 130 VAL A CA 1
ATOM 998 C C . VAL A 1 130 ? 4.588 1.501 11.056 1.00 88.44 130 VAL A C 1
ATOM 1000 O O . VAL A 1 130 ? 4.048 1.553 12.159 1.00 88.44 130 VAL A O 1
ATOM 1003 N N . VAL A 1 131 ? 3.947 1.077 9.961 1.00 90.19 131 VAL A N 1
ATOM 1004 C CA . VAL A 1 131 ? 2.557 0.601 9.984 1.00 90.19 131 VAL A CA 1
ATOM 1005 C C . VAL A 1 131 ? 2.421 -0.566 10.955 1.00 90.19 131 VAL A C 1
ATOM 1007 O O . VAL A 1 131 ? 1.623 -0.484 11.883 1.00 90.19 131 VAL A O 1
ATOM 1010 N N . ASN A 1 132 ? 3.245 -1.606 10.815 1.00 94.00 132 ASN A N 1
ATOM 1011 C CA . ASN A 1 132 ? 3.200 -2.774 11.695 1.00 94.00 132 ASN A CA 1
ATOM 1012 C C . ASN A 1 132 ? 3.409 -2.398 13.167 1.00 94.00 132 ASN A C 1
ATOM 1014 O O . ASN A 1 132 ? 2.649 -2.835 14.032 1.00 94.00 132 ASN A O 1
ATOM 1018 N N . GLN A 1 133 ? 4.394 -1.541 13.451 1.00 93.81 133 GLN A N 1
ATOM 1019 C CA . GLN A 1 133 ? 4.668 -1.072 14.805 1.00 93.81 133 GLN A CA 1
ATOM 1020 C C . GLN A 1 133 ? 3.465 -0.330 15.393 1.00 93.81 133 GLN A C 1
ATOM 1022 O O . GLN A 1 133 ? 3.023 -0.655 16.495 1.00 93.81 133 GLN A O 1
ATOM 1027 N N . VAL A 1 134 ? 2.906 0.644 14.671 1.00 92.38 134 VAL A N 1
ATOM 1028 C CA . VAL A 1 134 ? 1.778 1.429 15.181 1.00 92.38 134 VAL A CA 1
ATOM 1029 C C . VAL A 1 134 ? 0.539 0.560 15.342 1.00 92.38 134 VAL A C 1
ATOM 1031 O O . VAL A 1 134 ? -0.066 0.596 16.411 1.00 92.38 134 VAL A O 1
ATOM 1034 N N . LEU A 1 135 ? 0.181 -0.248 14.340 1.00 95.56 135 LEU A N 1
ATOM 1035 C CA . LEU A 1 135 ? -0.998 -1.114 14.410 1.00 95.56 135 LEU A CA 1
ATOM 1036 C C . LEU A 1 135 ? -0.921 -2.088 15.590 1.00 95.56 135 LEU A C 1
ATOM 1038 O O . LEU A 1 135 ? -1.921 -2.274 16.275 1.00 95.56 135 LEU A O 1
ATOM 1042 N N . SER A 1 136 ? 0.268 -2.623 15.897 1.00 97.06 136 SER A N 1
ATOM 1043 C CA . SER A 1 136 ? 0.472 -3.504 17.059 1.00 97.06 136 SER A CA 1
ATOM 1044 C C . SER A 1 136 ? 0.242 -2.824 18.417 1.00 97.06 136 SER A C 1
ATOM 1046 O O . SER A 1 136 ? 0.041 -3.505 19.420 1.00 97.06 136 SER A O 1
ATOM 1048 N N . SER A 1 137 ? 0.265 -1.488 18.460 1.00 96.88 137 SER A N 1
ATOM 1049 C CA . SER A 1 137 ? 0.058 -0.697 19.679 1.00 96.88 137 SER A CA 1
ATOM 1050 C C . SER A 1 137 ? -1.392 -0.244 19.895 1.00 96.88 137 SER A C 1
ATOM 1052 O O . SER A 1 137 ? -1.716 0.246 20.979 1.00 96.88 137 SER A O 1
ATOM 1054 N N . ILE A 1 138 ? -2.258 -0.389 18.884 1.00 96.19 138 ILE A N 1
ATOM 1055 C CA . ILE A 1 138 ? -3.675 -0.014 18.962 1.00 96.19 138 ILE A CA 1
ATOM 1056 C C . ILE A 1 138 ? -4.416 -1.079 19.773 1.00 96.19 138 ILE A C 1
ATOM 1058 O O . ILE A 1 138 ? -4.267 -2.276 19.535 1.00 96.19 138 ILE A O 1
ATOM 1062 N N . LYS A 1 139 ? -5.221 -0.652 20.749 1.00 97.81 139 LYS A N 1
ATOM 1063 C CA . LYS A 1 139 ? -5.955 -1.568 21.635 1.00 97.81 139 LYS A CA 1
ATOM 1064 C C . LYS A 1 139 ? -7.166 -2.187 20.946 1.00 97.81 139 LYS A C 1
ATOM 1066 O O . LYS A 1 139 ? -7.523 -3.326 21.240 1.00 97.81 139 LYS A O 1
ATOM 1071 N N . LYS A 1 140 ? -7.842 -1.428 20.082 1.00 96.50 140 LYS A N 1
ATOM 1072 C CA . LYS A 1 140 ? -8.988 -1.917 19.309 1.00 96.50 140 LYS A CA 1
ATOM 1073 C C . LYS A 1 140 ? -8.543 -2.658 18.045 1.00 96.50 140 LYS A C 1
ATOM 1075 O O . LYS A 1 140 ? -7.517 -2.308 17.467 1.00 96.50 140 LYS A O 1
ATOM 1080 N N . PRO A 1 141 ? -9.330 -3.642 17.574 1.00 95.38 141 PRO A N 1
ATOM 1081 C CA . PRO A 1 141 ? -8.970 -4.416 16.396 1.00 95.38 141 PRO A CA 1
ATOM 1082 C C . PRO A 1 141 ? -8.870 -3.526 15.155 1.00 95.38 141 PRO A C 1
ATOM 1084 O O . PRO A 1 141 ? -9.826 -2.839 14.791 1.00 95.38 141 PRO A O 1
ATOM 1087 N N . VAL A 1 142 ? -7.723 -3.594 14.485 1.00 96.12 142 VAL A N 1
ATOM 1088 C CA . VAL A 1 142 ? -7.509 -3.040 13.149 1.00 96.12 142 VAL A CA 1
ATOM 1089 C C . VAL A 1 142 ? -6.976 -4.158 12.266 1.00 96.12 142 VAL A C 1
ATOM 1091 O O . VAL A 1 142 ? -5.953 -4.764 12.576 1.00 96.12 142 VAL A O 1
ATOM 1094 N N . TYR A 1 143 ? -7.661 -4.424 11.157 1.00 94.56 143 TYR A N 1
ATOM 1095 C CA . TYR A 1 143 ? -7.216 -5.401 10.173 1.00 94.56 143 TYR A CA 1
ATOM 1096 C C . TYR A 1 143 ? -6.254 -4.741 9.181 1.00 94.56 143 TYR A C 1
ATOM 1098 O O . TYR A 1 143 ? -6.633 -3.799 8.480 1.00 94.56 143 TYR A O 1
ATOM 1106 N N . LEU A 1 144 ? -5.019 -5.234 9.093 1.00 96.00 144 LEU A N 1
ATOM 1107 C CA . LEU A 1 144 ? -4.088 -4.817 8.047 1.00 96.00 144 LEU A CA 1
ATOM 1108 C C . LEU A 1 144 ? -4.428 -5.548 6.745 1.00 96.00 144 LEU A C 1
ATOM 1110 O O . LEU A 1 144 ? -4.221 -6.753 6.619 1.00 96.00 144 LEU A O 1
ATOM 1114 N N . LEU A 1 145 ? -4.916 -4.804 5.756 1.00 94.81 145 LEU A N 1
ATOM 1115 C CA . LEU A 1 145 ? -5.040 -5.286 4.388 1.00 94.81 145 LEU A CA 1
ATOM 1116 C C . LEU A 1 145 ? -3.657 -5.208 3.729 1.00 94.81 145 LEU A C 1
ATOM 1118 O O . LEU A 1 145 ? -3.322 -4.208 3.088 1.00 94.81 145 LEU A O 1
ATOM 1122 N N . ASP A 1 146 ? -2.830 -6.232 3.947 1.00 95.31 146 ASP A N 1
ATOM 1123 C CA . ASP A 1 146 ? -1.447 -6.244 3.465 1.00 95.31 146 ASP A CA 1
ATOM 1124 C C . ASP A 1 146 ? -1.369 -6.471 1.948 1.00 95.31 146 ASP A C 1
ATOM 1126 O O . ASP A 1 146 ? -1.254 -7.586 1.440 1.00 95.31 146 ASP A O 1
ATOM 1130 N N . ILE A 1 147 ? -1.451 -5.363 1.216 1.00 96.62 147 ILE A N 1
ATOM 1131 C CA . ILE A 1 147 ? -1.319 -5.308 -0.239 1.00 96.62 147 ILE A CA 1
ATOM 1132 C C . ILE A 1 147 ? 0.124 -5.071 -0.697 1.00 96.62 147 ILE A C 1
ATOM 1134 O O . ILE A 1 147 ? 0.360 -4.919 -1.894 1.00 96.62 147 ILE A O 1
ATOM 1138 N N . THR A 1 148 ? 1.093 -4.955 0.213 1.00 94.81 148 THR A N 1
ATOM 1139 C CA . THR A 1 148 ? 2.375 -4.310 -0.105 1.00 94.81 148 THR A CA 1
ATOM 1140 C C . THR A 1 148 ? 3.179 -5.134 -1.106 1.00 94.81 148 THR A C 1
ATOM 1142 O O . THR A 1 148 ? 3.443 -4.682 -2.221 1.00 94.81 148 THR A O 1
ATOM 1145 N N . THR A 1 149 ? 3.515 -6.377 -0.754 1.00 97.44 149 THR A N 1
ATOM 1146 C CA . THR A 1 149 ? 4.359 -7.232 -1.600 1.00 97.44 149 THR A CA 1
ATOM 1147 C C . THR A 1 149 ? 3.666 -7.622 -2.897 1.00 97.44 149 THR A C 1
ATOM 1149 O O . THR A 1 149 ? 4.286 -7.535 -3.954 1.00 97.44 149 THR A O 1
ATOM 1152 N N . LEU A 1 150 ? 2.371 -7.966 -2.866 1.00 97.75 150 LEU A N 1
ATOM 1153 C CA . LEU A 1 150 ? 1.641 -8.271 -4.103 1.00 97.75 150 LEU A CA 1
ATOM 1154 C C . LEU A 1 150 ? 1.656 -7.075 -5.061 1.00 97.75 150 LEU A C 1
ATOM 1156 O O . LEU A 1 150 ? 1.761 -7.267 -6.266 1.00 97.75 150 LEU A O 1
ATOM 1160 N N . SER A 1 151 ? 1.603 -5.847 -4.536 1.00 98.19 151 SER A N 1
ATOM 1161 C CA . SER A 1 151 ? 1.624 -4.635 -5.357 1.00 98.19 151 SER A CA 1
ATOM 1162 C C . SER A 1 151 ? 3.023 -4.318 -5.878 1.00 98.19 151 SER A C 1
ATOM 1164 O O . SER A 1 151 ? 3.151 -3.836 -6.999 1.00 98.19 151 SER A O 1
ATOM 1166 N N . GLN A 1 152 ? 4.078 -4.639 -5.121 1.00 98.12 152 GLN A N 1
ATOM 1167 C CA . GLN A 1 152 ? 5.469 -4.498 -5.577 1.00 98.12 152 GLN A CA 1
ATOM 1168 C C . GLN A 1 152 ? 5.775 -5.430 -6.760 1.00 98.12 152 GLN A C 1
ATOM 1170 O O . GLN A 1 152 ? 6.591 -5.126 -7.622 1.00 98.12 152 GLN A O 1
ATOM 1175 N N . LEU A 1 153 ? 5.089 -6.569 -6.857 1.00 98.50 153 LEU A N 1
ATOM 1176 C CA . LEU A 1 153 ? 5.233 -7.460 -8.010 1.00 98.50 153 LEU A CA 1
ATOM 1177 C C . LEU A 1 153 ? 4.576 -6.893 -9.280 1.00 98.50 153 LEU A C 1
ATOM 1179 O O . LEU A 1 153 ? 4.837 -7.391 -10.373 1.00 98.50 153 LEU A O 1
ATOM 1183 N N . ARG A 1 154 ? 3.749 -5.847 -9.178 1.00 98.31 154 ARG A N 1
ATOM 1184 C CA . ARG A 1 154 ? 2.916 -5.325 -10.273 1.00 98.31 154 ARG A CA 1
ATOM 1185 C C . ARG A 1 154 ? 3.473 -4.063 -10.927 1.00 98.31 154 ARG A C 1
ATOM 1187 O O . ARG A 1 154 ? 2.733 -3.127 -11.215 1.00 98.31 154 ARG A O 1
ATOM 1194 N N . LYS A 1 155 ? 4.774 -4.046 -11.227 1.00 97.31 155 LYS A N 1
ATOM 1195 C CA . LYS A 1 155 ? 5.431 -2.958 -11.984 1.00 97.31 155 LYS A CA 1
ATOM 1196 C C . LYS A 1 155 ? 4.777 -2.643 -13.343 1.00 97.31 155 LYS A C 1
ATOM 1198 O O . LYS A 1 155 ? 4.989 -1.560 -13.876 1.00 97.31 155 LYS A O 1
ATOM 1203 N N . ASP A 1 156 ? 3.993 -3.580 -13.877 1.00 97.75 156 ASP A N 1
ATOM 1204 C CA . ASP A 1 156 ? 3.223 -3.496 -15.123 1.00 97.75 156 ASP A CA 1
ATOM 1205 C C . ASP A 1 156 ? 1.908 -2.710 -15.020 1.00 97.75 156 ASP A C 1
ATOM 1207 O O . ASP A 1 156 ? 1.314 -2.373 -16.038 1.00 97.75 156 ASP A O 1
ATOM 1211 N N . ALA A 1 157 ? 1.408 -2.447 -13.810 1.00 97.56 157 ALA A N 1
ATOM 1212 C CA 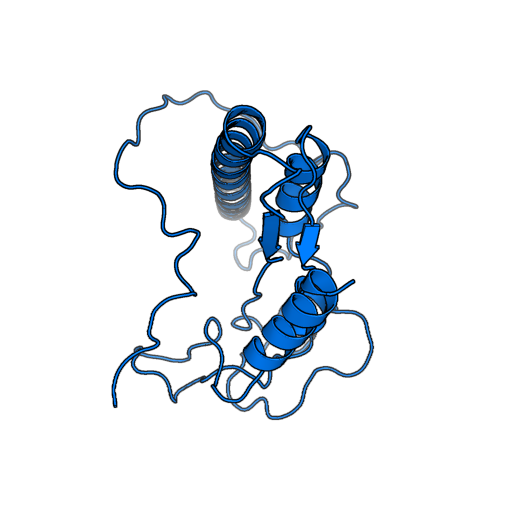. ALA A 1 157 ? 0.038 -1.967 -13.613 1.00 97.56 157 ALA A CA 1
ATOM 1213 C C . ALA A 1 157 ? -0.094 -0.433 -13.503 1.00 97.56 157 ALA A C 1
ATOM 1215 O O . ALA A 1 157 ? -1.173 0.073 -13.175 1.00 97.56 157 ALA A O 1
ATOM 1216 N N . HIS A 1 158 ? 0.985 0.309 -13.756 1.00 96.75 158 HIS A N 1
ATOM 1217 C CA . HIS A 1 158 ? 0.997 1.771 -13.699 1.00 96.75 158 HIS A CA 1
ATOM 1218 C C . HIS A 1 158 ? 0.564 2.415 -15.029 1.00 96.75 158 HIS A C 1
ATOM 1220 O O . HIS A 1 158 ? 0.887 1.884 -16.092 1.00 96.75 158 HIS A O 1
ATOM 1226 N N . PRO A 1 159 ? -0.073 3.604 -15.001 1.00 94.88 159 PRO A N 1
ATOM 1227 C CA . PRO A 1 159 ? -0.401 4.368 -16.205 1.00 94.88 159 PRO A CA 1
ATOM 1228 C C . PRO A 1 159 ? 0.815 4.762 -17.035 1.00 94.88 159 PRO A C 1
ATOM 1230 O O . PRO A 1 159 ? 0.687 4.961 -18.239 1.00 94.88 159 PRO A O 1
ATOM 1233 N N . SER A 1 160 ? 1.998 4.888 -16.425 1.00 93.44 160 SER A N 1
ATOM 1234 C CA . SER A 1 160 ? 3.198 5.341 -17.121 1.00 93.44 160 SER A CA 1
ATOM 1235 C C . SER A 1 160 ? 2.948 6.698 -17.800 1.00 93.44 160 SER A C 1
ATOM 1237 O O . SER A 1 160 ? 2.624 7.665 -17.121 1.00 93.44 160 SER A O 1
ATOM 1239 N N . THR A 1 161 ? 3.084 6.801 -19.120 1.00 93.06 161 THR A N 1
ATOM 1240 C CA . THR A 1 161 ? 2.847 8.032 -19.890 1.00 93.06 161 THR A CA 1
ATOM 1241 C C . THR A 1 161 ? 1.373 8.294 -20.213 1.00 93.06 161 THR A C 1
ATOM 1243 O O . THR A 1 161 ? 1.075 9.274 -20.887 1.00 93.06 161 THR A O 1
ATOM 1246 N N . TYR A 1 162 ? 0.456 7.415 -19.797 1.00 89.81 162 TYR A N 1
ATOM 1247 C CA . TYR A 1 162 ? -0.979 7.510 -20.089 1.00 89.81 162 TYR A CA 1
ATOM 1248 C C . TYR A 1 162 ? -1.790 8.183 -18.967 1.00 89.81 162 TYR A C 1
ATOM 1250 O O . TYR A 1 162 ? -3.010 8.031 -18.923 1.00 89.81 162 TYR A O 1
ATOM 1258 N N . SER A 1 163 ? -1.140 8.895 -18.040 1.00 86.69 163 SER A N 1
ATOM 1259 C CA . SER A 1 163 ? -1.827 9.705 -17.027 1.00 86.69 163 SER A CA 1
ATOM 1260 C C . SER A 1 163 ? -1.961 11.169 -17.458 1.00 86.69 163 SER A C 1
ATOM 1262 O O . SER A 1 163 ? -1.278 11.637 -18.366 1.00 86.69 163 SER A O 1
ATOM 1264 N N . ASP A 1 164 ? -2.820 11.915 -16.758 1.00 80.12 164 ASP A N 1
ATOM 1265 C CA . ASP A 1 164 ? -2.963 13.370 -16.928 1.00 80.12 164 ASP A CA 1
ATOM 1266 C C . ASP A 1 164 ? -1.766 14.159 -16.341 1.00 80.12 164 ASP A C 1
ATOM 1268 O O . ASP A 1 164 ? -1.733 15.390 -16.403 1.00 80.12 164 ASP A O 1
ATOM 1272 N N . ALA A 1 165 ? -0.794 13.473 -15.726 1.00 73.56 165 ALA A N 1
ATOM 1273 C CA . ALA A 1 165 ? 0.392 14.088 -15.144 1.00 73.56 165 ALA A CA 1
ATOM 1274 C C . ALA A 1 165 ? 1.490 14.283 -16.199 1.00 73.56 165 ALA A C 1
ATOM 1276 O O . ALA A 1 165 ? 1.654 13.486 -17.121 1.00 73.56 165 ALA A O 1
ATOM 1277 N N . SER A 1 166 ? 2.303 15.329 -16.044 1.00 77.69 166 SER A N 1
ATOM 1278 C CA . SER A 1 166 ? 3.496 15.487 -16.870 1.00 77.69 166 SER A CA 1
ATOM 1279 C C . SER A 1 166 ? 4.549 14.435 -16.498 1.00 77.69 166 SER A C 1
ATOM 1281 O O . SER A 1 166 ? 4.992 14.344 -15.354 1.00 77.69 166 SER A O 1
ATOM 1283 N N . GLY A 1 167 ? 4.985 13.651 -17.486 1.00 87.75 167 GLY A N 1
ATOM 1284 C CA . GLY A 1 167 ? 6.027 12.636 -17.319 1.00 87.75 167 GLY A CA 1
ATOM 1285 C C . GLY A 1 167 ? 5.486 11.220 -17.114 1.00 87.75 167 GLY A C 1
ATOM 1286 O O . GLY A 1 167 ? 4.371 10.897 -17.504 1.00 87.75 167 GLY A O 1
ATOM 1287 N N . THR A 1 168 ? 6.326 10.338 -16.569 1.00 91.31 168 THR A N 1
ATOM 1288 C CA . THR A 1 168 ? 5.964 8.938 -16.321 1.00 91.31 168 THR A CA 1
ATOM 1289 C C . THR A 1 168 ? 5.376 8.790 -14.925 1.00 91.31 168 THR A C 1
ATOM 1291 O O . THR A 1 168 ? 6.076 8.985 -13.934 1.00 91.31 168 THR A O 1
ATOM 1294 N N . ASP A 1 169 ? 4.116 8.386 -14.837 1.00 93.06 169 ASP A N 1
ATOM 1295 C CA . ASP A 1 169 ? 3.456 8.073 -13.579 1.00 93.06 169 ASP A CA 1
ATOM 1296 C C . ASP A 1 169 ? 3.664 6.608 -13.188 1.00 93.06 169 ASP A C 1
ATOM 1298 O O . ASP A 1 169 ? 3.061 5.701 -13.763 1.00 93.06 169 ASP A O 1
ATOM 1302 N N . CYS A 1 170 ? 4.519 6.398 -12.187 1.00 95.19 170 CYS A N 1
ATOM 1303 C CA . CYS A 1 170 ? 4.761 5.098 -11.563 1.00 95.19 170 CYS A CA 1
ATOM 1304 C C . CYS A 1 170 ? 4.241 5.043 -10.119 1.00 95.19 170 CYS A C 1
ATOM 1306 O O . CYS A 1 170 ? 4.798 4.315 -9.297 1.00 95.19 170 CYS A O 1
ATOM 1308 N N . SER A 1 171 ? 3.228 5.851 -9.792 1.00 93.06 171 SER A N 1
ATOM 1309 C CA . SER A 1 171 ? 2.637 5.957 -8.451 1.00 93.06 171 SER A CA 1
ATOM 1310 C C . SER A 1 171 ? 1.152 5.603 -8.416 1.00 93.06 171 SER A C 1
ATOM 1312 O O . SER A 1 171 ? 0.701 4.973 -7.460 1.00 93.06 171 SER A O 1
ATOM 1314 N N . HIS A 1 172 ? 0.402 5.952 -9.464 1.00 94.25 172 HIS A N 1
ATOM 1315 C CA . HIS A 1 172 ? -1.011 5.596 -9.605 1.00 94.25 172 HIS A CA 1
ATOM 1316 C C . HIS A 1 172 ? -1.185 4.280 -10.356 1.00 94.25 172 HIS A C 1
ATOM 1318 O O . HIS A 1 172 ? -0.237 3.743 -10.911 1.00 94.25 172 HIS A O 1
ATOM 1324 N N . TRP A 1 173 ? -2.408 3.763 -10.416 1.00 95.62 173 TRP A N 1
ATOM 1325 C CA . TRP A 1 173 ? -2.699 2.464 -11.020 1.00 95.62 173 TRP A CA 1
ATOM 1326 C C . TRP A 1 173 ? -3.742 2.603 -12.123 1.00 95.62 173 TRP A C 1
ATOM 1328 O O . TRP A 1 173 ? -4.686 3.382 -11.986 1.00 95.62 173 TRP A O 1
ATOM 1338 N N . CYS A 1 174 ? -3.584 1.834 -13.199 1.00 93.31 174 CYS A N 1
ATOM 1339 C CA . CYS A 1 174 ? -4.613 1.713 -14.228 1.00 93.31 174 CYS A CA 1
ATOM 1340 C C . CYS A 1 174 ? -5.898 1.096 -13.655 1.00 93.31 174 CYS A C 1
ATOM 1342 O O . CYS A 1 174 ? -5.844 0.251 -12.757 1.00 93.31 174 CYS A O 1
ATOM 1344 N N . LEU A 1 175 ? -7.043 1.492 -14.221 1.00 94.31 175 LEU A N 1
ATOM 1345 C CA . LEU A 1 175 ? -8.347 0.873 -13.985 1.00 94.31 175 LEU A CA 1
ATOM 1346 C C . LEU A 1 175 ? -8.957 0.429 -15.328 1.00 94.31 175 LEU A C 1
ATOM 1348 O O . LEU A 1 175 ? -9.020 1.253 -16.246 1.00 94.31 175 LEU A O 1
ATOM 1352 N N . PRO A 1 176 ? -9.429 -0.826 -15.460 1.00 95.69 176 PRO A N 1
ATOM 1353 C CA . PRO A 1 176 ? -9.314 -1.916 -14.480 1.00 95.69 176 PRO A CA 1
ATOM 1354 C C . PRO A 1 176 ? -7.849 -2.328 -14.242 1.00 95.69 176 PRO A C 1
ATOM 1356 O O . PRO A 1 176 ? -6.995 -2.129 -15.108 1.00 95.69 176 PRO A O 1
ATOM 1359 N N . GLY A 1 177 ? -7.539 -2.879 -13.067 1.00 95.50 177 GLY A N 1
ATOM 1360 C CA . GLY A 1 177 ? -6.158 -3.195 -12.704 1.00 95.50 177 GLY A CA 1
ATOM 1361 C C . GLY A 1 177 ? -5.934 -3.612 -11.253 1.00 95.50 177 GLY A C 1
ATOM 1362 O O . GLY A 1 177 ? -6.777 -4.230 -10.610 1.00 95.50 177 GLY A O 1
ATOM 1363 N N . LEU A 1 178 ? -4.745 -3.303 -10.732 1.00 96.19 178 LEU A N 1
ATOM 1364 C CA . LEU A 1 178 ? -4.312 -3.727 -9.398 1.00 96.19 178 LEU A CA 1
ATOM 1365 C C . LEU A 1 178 ? -5.272 -3.332 -8.250 1.00 96.19 178 LEU A C 1
ATOM 1367 O O . LEU A 1 178 ? -5.504 -4.179 -7.382 1.00 96.19 178 LEU A O 1
ATOM 1371 N N . PRO A 1 179 ? -5.884 -2.129 -8.233 1.00 97.19 179 PRO A N 1
ATOM 1372 C CA . PRO A 1 179 ? -6.852 -1.772 -7.196 1.00 97.19 179 PRO A CA 1
ATOM 1373 C C . PRO A 1 179 ? -8.073 -2.699 -7.144 1.00 97.19 179 PRO A C 1
ATOM 1375 O O . PRO A 1 179 ? -8.671 -2.856 -6.081 1.00 97.19 179 PRO A O 1
ATOM 1378 N N . ASP A 1 180 ? -8.417 -3.376 -8.245 1.00 97.50 180 ASP A N 1
ATOM 1379 C CA . ASP A 1 180 ? -9.505 -4.356 -8.251 1.00 97.50 180 ASP A CA 1
ATOM 1380 C C . ASP A 1 180 ? -9.151 -5.561 -7.369 1.00 97.50 180 ASP A C 1
ATOM 1382 O O . ASP A 1 180 ? -9.981 -6.013 -6.583 1.00 97.50 180 ASP A O 1
ATOM 1386 N N . THR A 1 181 ? -7.899 -6.035 -7.406 1.00 96.75 181 THR A N 1
ATOM 1387 C CA . THR A 1 181 ? -7.407 -7.081 -6.493 1.00 96.75 181 THR A CA 1
ATOM 1388 C C . THR A 1 181 ? -7.482 -6.629 -5.035 1.00 96.75 181 THR A C 1
ATOM 1390 O O . THR A 1 181 ? -7.888 -7.414 -4.179 1.00 96.75 181 THR A O 1
ATOM 1393 N N . TRP A 1 182 ? -7.142 -5.374 -4.729 1.00 97.44 182 TRP A N 1
ATOM 1394 C CA . TRP A 1 182 ? -7.253 -4.848 -3.362 1.00 97.44 182 TRP A CA 1
ATOM 1395 C C . TRP A 1 182 ? -8.701 -4.852 -2.874 1.00 97.44 182 TRP A C 1
ATOM 1397 O O . TRP A 1 182 ? -8.969 -5.270 -1.750 1.00 97.44 182 TRP A O 1
ATOM 1407 N N . ASN A 1 183 ? -9.640 -4.466 -3.741 1.00 95.88 183 ASN A N 1
ATOM 1408 C CA . ASN A 1 183 ? -11.067 -4.503 -3.438 1.00 95.88 183 ASN A CA 1
ATOM 1409 C C . ASN A 1 183 ? -11.577 -5.934 -3.221 1.00 95.88 183 ASN A C 1
ATOM 1411 O O . ASN A 1 183 ? -12.398 -6.149 -2.333 1.00 95.88 183 ASN A O 1
ATOM 1415 N N . GLN A 1 184 ? -11.068 -6.922 -3.966 1.00 96.81 184 GLN A N 1
ATOM 1416 C CA . GLN A 1 184 ? -11.396 -8.333 -3.725 1.00 96.81 184 GLN A CA 1
ATOM 1417 C C . GLN A 1 184 ? -10.879 -8.820 -2.364 1.00 96.81 184 GLN A C 1
ATOM 1419 O O . GLN A 1 184 ? -11.607 -9.494 -1.638 1.00 96.81 184 GLN A O 1
ATOM 1424 N N . LEU A 1 185 ? -9.655 -8.442 -1.980 1.00 94.44 185 LEU A N 1
ATOM 1425 C CA . LEU A 1 185 ? -9.101 -8.777 -0.664 1.00 94.44 185 LEU A CA 1
ATOM 1426 C C . LEU A 1 185 ? -9.885 -8.103 0.470 1.00 94.44 185 LEU A C 1
ATOM 1428 O O . LEU A 1 185 ? -10.166 -8.742 1.483 1.00 94.44 185 LEU A O 1
ATOM 1432 N N . LEU A 1 186 ? -10.277 -6.837 0.291 1.00 94.00 186 LEU A N 1
ATOM 1433 C CA . LEU A 1 186 ? -11.124 -6.122 1.244 1.00 94.00 186 LEU A CA 1
ATOM 1434 C C . LEU A 1 186 ? -12.494 -6.791 1.375 1.00 94.00 186 LEU A C 1
ATOM 1436 O O . LEU A 1 186 ? -12.960 -7.010 2.489 1.00 94.00 186 LEU A O 1
ATOM 1440 N N . TYR A 1 187 ? -13.128 -7.135 0.251 1.00 95.19 187 TYR A N 1
ATOM 1441 C CA . TYR A 1 187 ? -14.416 -7.822 0.244 1.00 95.19 187 TYR A CA 1
ATOM 1442 C C . TYR A 1 187 ? -14.335 -9.157 0.988 1.00 95.19 187 TYR A C 1
ATOM 1444 O O . TYR A 1 187 ? -15.153 -9.412 1.869 1.00 95.19 187 TYR A O 1
ATOM 1452 N N . ALA A 1 188 ? -13.306 -9.961 0.708 1.00 95.31 188 ALA A N 1
ATOM 1453 C CA . ALA A 1 188 ? -13.067 -11.220 1.402 1.00 95.31 188 ALA A CA 1
ATOM 1454 C C . ALA A 1 188 ? -12.877 -11.012 2.917 1.00 95.31 188 ALA A C 1
ATOM 1456 O O . ALA A 1 188 ? -13.513 -11.697 3.713 1.00 95.31 188 ALA A O 1
ATOM 1457 N N . ALA A 1 189 ? -12.067 -10.032 3.330 1.00 91.25 189 ALA A N 1
ATOM 1458 C CA . ALA A 1 189 ? -11.835 -9.721 4.743 1.00 91.25 189 ALA A CA 1
ATOM 1459 C C . ALA A 1 189 ? -13.062 -9.114 5.455 1.00 91.25 189 ALA A C 1
ATOM 1461 O O . ALA A 1 189 ? -13.153 -9.139 6.682 1.00 91.25 189 ALA A O 1
ATOM 1462 N N . LEU A 1 190 ? -14.009 -8.546 4.706 1.00 89.44 190 LEU A N 1
ATOM 1463 C CA . LEU A 1 190 ? -15.240 -7.990 5.257 1.00 89.44 190 LEU A CA 1
ATOM 1464 C C . LEU A 1 190 ? -16.249 -9.085 5.623 1.00 89.44 190 LEU A C 1
ATOM 1466 O O . LEU A 1 190 ? -16.901 -8.974 6.667 1.00 89.44 190 LEU A O 1
ATOM 1470 N N . ILE A 1 191 ? -16.379 -10.102 4.763 1.00 90.88 191 ILE A N 1
ATOM 1471 C CA . ILE A 1 191 ? -17.383 -11.172 4.884 1.00 90.88 191 ILE A CA 1
ATOM 1472 C C . ILE A 1 191 ? -16.911 -12.385 5.692 1.00 90.88 191 ILE A C 1
ATOM 1474 O O . ILE A 1 191 ? -17.755 -13.164 6.132 1.00 90.88 191 ILE A O 1
ATOM 1478 N N . MET A 1 192 ? -15.597 -12.549 5.870 1.00 72.75 192 MET A N 1
ATOM 1479 C CA . MET A 1 192 ? -15.011 -13.495 6.827 1.00 72.75 192 MET A CA 1
ATOM 1480 C C . MET A 1 192 ? -15.032 -12.919 8.251 1.00 72.75 192 MET A C 1
ATOM 1482 O O . MET A 1 192 ? -15.165 -13.738 9.182 1.00 72.75 192 MET A O 1
#